Protein AF-A0A259D804-F1 (afdb_monomer_lite)

pLDDT: mean 76.96, std 26.21, range [27.66, 98.69]

Radius of gyration: 27.84 Å; chains: 1; bounding box: 79×90×54 Å

Secondary structure (DSSP, 8-state):
---HHHHHHHHHHHHHHHHHHT--TTHHHHHHHHHGGGTTS-EE-PPP-TT----HHHHHT-SS-EEEEE--STTPPPEEEE--TT--EEE-GGG-EEESS--EE--SEEEE--SEE-TTS-EE--SS-HHHHHHHHHHTTS--EEEEE--GGGB-S----SS--PPPEEE-B-SSS-B-----------PPPPPP------------------------------------

Structure (mmCIF, N/CA/C/O backbone):
data_AF-A0A259D804-F1
#
_entry.id   AF-A0A259D804-F1
#
loop_
_atom_site.group_PDB
_atom_site.id
_atom_site.type_symbol
_atom_site.label_atom_id
_atom_site.label_alt_id
_atom_site.label_comp_id
_atom_site.label_asym_id
_atom_site.label_entity_id
_atom_site.label_seq_id
_atom_site.pdbx_PDB_ins_code
_atom_site.Cartn_x
_atom_site.Cartn_y
_atom_site.Cartn_z
_atom_site.occupancy
_atom_site.B_iso_or_equiv
_atom_site.auth_seq_id
_atom_site.auth_comp_id
_atom_site.auth_asym_id
_atom_site.auth_atom_id
_atom_site.pdbx_PDB_model_num
ATOM 1 N N . MET A 1 1 ? 27.925 -12.643 -6.266 1.00 44.72 1 MET A N 1
ATOM 2 C CA . MET A 1 1 ? 26.538 -13.156 -6.358 1.00 44.72 1 MET A CA 1
ATOM 3 C C . MET A 1 1 ? 25.678 -12.044 -6.924 1.00 44.72 1 MET A C 1
ATOM 5 O O . MET A 1 1 ? 25.505 -11.048 -6.237 1.00 44.72 1 MET A O 1
ATOM 9 N N . ASN A 1 2 ? 25.210 -12.169 -8.170 1.00 53.44 2 ASN A N 1
ATOM 10 C CA . ASN A 1 2 ? 24.300 -11.186 -8.761 1.00 53.44 2 ASN A CA 1
ATOM 11 C C . ASN A 1 2 ? 23.057 -11.066 -7.875 1.00 53.44 2 ASN A C 1
ATOM 13 O O . ASN A 1 2 ? 22.321 -12.042 -7.716 1.00 53.44 2 ASN A O 1
ATOM 17 N N . ASP A 1 3 ? 22.822 -9.889 -7.294 1.00 84.50 3 ASP A N 1
ATOM 18 C CA . ASP A 1 3 ? 21.559 -9.586 -6.625 1.00 84.50 3 ASP A CA 1
ATOM 19 C C . ASP A 1 3 ? 20.478 -9.413 -7.699 1.00 84.50 3 ASP A C 1
ATOM 21 O O . ASP A 1 3 ? 20.103 -8.306 -8.082 1.00 84.50 3 ASP A O 1
ATOM 25 N N . ILE A 1 4 ? 19.990 -10.542 -8.222 1.00 87.62 4 ILE A N 1
ATOM 26 C CA . ILE A 1 4 ? 18.934 -10.611 -9.242 1.00 87.62 4 ILE A CA 1
ATOM 27 C C . ILE A 1 4 ? 17.706 -9.806 -8.794 1.00 87.62 4 ILE A C 1
ATOM 29 O O . ILE A 1 4 ? 17.019 -9.203 -9.616 1.00 87.62 4 ILE A O 1
ATOM 33 N N . LYS A 1 5 ? 17.430 -9.760 -7.484 1.00 85.38 5 LYS A N 1
ATOM 34 C CA . LYS A 1 5 ? 16.336 -8.950 -6.941 1.00 85.38 5 LYS A CA 1
ATOM 35 C C . LYS A 1 5 ? 16.667 -7.464 -6.957 1.00 85.38 5 LYS A C 1
ATOM 37 O O . LYS A 1 5 ? 15.768 -6.679 -7.228 1.00 85.38 5 LYS A O 1
ATOM 42 N N . GLY A 1 6 ? 17.903 -7.077 -6.663 1.00 89.06 6 GLY A N 1
ATOM 43 C CA . GLY A 1 6 ? 18.400 -5.709 -6.816 1.00 89.06 6 GLY A CA 1
ATOM 44 C C . GLY A 1 6 ? 18.196 -5.193 -8.238 1.00 89.06 6 GLY A C 1
ATOM 45 O O . GLY A 1 6 ? 17.475 -4.215 -8.426 1.00 89.06 6 GLY A O 1
ATOM 46 N N . LEU A 1 7 ? 18.699 -5.930 -9.232 1.00 90.94 7 LEU A N 1
ATOM 47 C CA . LEU A 1 7 ? 18.538 -5.595 -10.654 1.00 90.94 7 LEU A CA 1
ATOM 48 C C . LEU A 1 7 ? 17.060 -5.531 -11.071 1.00 90.94 7 LEU A C 1
ATOM 50 O O . LEU A 1 7 ? 16.629 -4.588 -11.732 1.00 90.94 7 LEU A O 1
ATOM 54 N N . ALA A 1 8 ? 16.247 -6.497 -10.630 1.00 92.56 8 ALA A N 1
ATOM 55 C CA . ALA A 1 8 ? 14.815 -6.489 -10.916 1.00 92.56 8 ALA A CA 1
ATOM 56 C C . ALA A 1 8 ? 14.094 -5.285 -10.287 1.00 92.56 8 ALA A C 1
ATOM 58 O O . ALA A 1 8 ? 13.164 -4.748 -10.886 1.00 92.56 8 ALA A O 1
ATOM 59 N N . ARG A 1 9 ? 14.504 -4.839 -9.090 1.00 94.62 9 ARG A N 1
ATOM 60 C CA . ARG A 1 9 ? 13.935 -3.639 -8.456 1.00 94.62 9 ARG A CA 1
ATOM 61 C C . ARG A 1 9 ? 14.299 -2.383 -9.227 1.00 94.62 9 ARG A C 1
ATOM 63 O O . ARG A 1 9 ? 13.426 -1.544 -9.411 1.00 94.62 9 ARG A O 1
ATOM 70 N N . GLU A 1 10 ? 15.544 -2.255 -9.666 1.00 94.50 10 GLU A N 1
ATOM 71 C CA . GLU A 1 10 ? 16.005 -1.107 -10.449 1.00 94.50 10 GLU A CA 1
ATOM 72 C C . GLU A 1 10 ? 15.208 -0.961 -11.752 1.00 94.50 10 GLU A C 1
ATOM 74 O O . GLU A 1 10 ? 14.599 0.086 -11.990 1.00 94.50 10 GLU A O 1
ATOM 79 N N . ALA A 1 11 ? 15.097 -2.043 -12.529 1.00 94.25 11 ALA A N 1
ATOM 80 C CA . ALA A 1 11 ? 14.293 -2.065 -13.749 1.00 94.25 11 ALA A CA 1
ATOM 81 C C . ALA A 1 11 ? 12.816 -1.725 -13.473 1.00 94.25 11 ALA A C 1
ATOM 83 O O . ALA A 1 11 ? 12.206 -0.916 -14.174 1.00 94.25 11 ALA A O 1
ATOM 84 N N . ALA A 1 12 ? 12.248 -2.289 -12.405 1.00 94.00 12 ALA A N 1
ATOM 85 C CA . ALA A 1 12 ? 10.869 -2.035 -12.006 1.00 94.00 12 ALA A CA 1
ATOM 86 C C . ALA A 1 12 ? 10.622 -0.576 -11.576 1.00 94.00 12 ALA A C 1
ATOM 88 O O . ALA A 1 12 ? 9.576 -0.002 -11.886 1.00 94.00 12 ALA A O 1
ATOM 89 N N . PHE A 1 13 ? 11.583 0.056 -10.896 1.00 95.19 13 PHE A N 1
ATOM 90 C CA . PHE A 1 13 ? 11.515 1.479 -10.567 1.00 95.19 13 PHE A CA 1
ATOM 91 C C . PHE A 1 13 ? 11.510 2.355 -11.818 1.00 95.19 13 PHE A C 1
ATOM 93 O O . PHE A 1 13 ? 10.711 3.293 -11.888 1.00 95.19 13 PHE A O 1
ATOM 100 N N . ALA A 1 14 ? 12.371 2.051 -12.792 1.00 95.19 14 ALA A N 1
ATOM 101 C CA . ALA A 1 14 ? 12.431 2.779 -14.055 1.00 95.19 14 ALA A CA 1
ATOM 102 C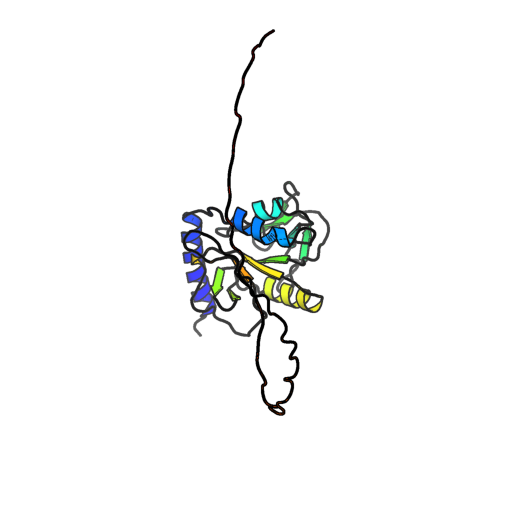 C . ALA A 1 14 ? 11.103 2.668 -14.822 1.00 95.19 14 ALA A C 1
ATOM 104 O O . ALA A 1 14 ? 10.518 3.691 -15.183 1.00 95.19 14 ALA A O 1
ATOM 105 N N . ALA A 1 15 ? 10.571 1.450 -14.969 1.00 93.19 15 ALA A N 1
ATOM 106 C CA . ALA A 1 15 ? 9.287 1.207 -15.625 1.00 93.19 15 ALA A CA 1
ATOM 107 C C . ALA A 1 15 ? 8.131 1.946 -14.930 1.00 93.19 15 ALA A C 1
ATOM 109 O O . ALA A 1 15 ? 7.344 2.637 -15.579 1.00 93.19 15 ALA A O 1
ATOM 110 N N . ARG A 1 16 ? 8.065 1.882 -13.592 1.00 94.62 16 ARG A N 1
ATOM 111 C CA . ARG A 1 16 ? 7.043 2.597 -12.817 1.00 94.62 16 ARG A CA 1
ATOM 112 C C . ARG A 1 16 ? 7.152 4.112 -12.971 1.00 94.62 16 ARG A C 1
ATOM 114 O O . ARG A 1 16 ? 6.131 4.781 -13.071 1.00 94.62 16 ARG A O 1
ATOM 121 N N . LYS A 1 17 ? 8.369 4.667 -12.981 1.00 95.50 17 LYS A N 1
ATOM 122 C CA . LYS A 1 17 ? 8.588 6.111 -13.154 1.00 95.50 17 LYS A CA 1
ATOM 123 C C . LYS A 1 17 ? 8.058 6.597 -14.505 1.00 95.50 17 LYS A C 1
ATOM 125 O O . LYS A 1 17 ? 7.397 7.629 -14.544 1.00 95.50 17 LYS A O 1
ATOM 130 N N . LEU A 1 18 ? 8.318 5.849 -15.578 1.00 93.75 18 LEU A N 1
ATOM 131 C CA . LEU A 1 18 ? 7.814 6.168 -16.915 1.00 93.75 18 LEU A CA 1
ATOM 132 C C . LEU A 1 18 ? 6.285 6.088 -16.975 1.00 93.75 18 LEU A C 1
ATOM 134 O O . LEU A 1 18 ? 5.652 7.026 -17.447 1.00 93.75 18 LEU A O 1
ATOM 138 N N . ALA A 1 19 ? 5.690 5.022 -16.432 1.00 91.81 19 ALA A N 1
ATOM 139 C CA . ALA A 1 19 ? 4.236 4.873 -16.391 1.00 91.81 19 ALA A CA 1
ATOM 140 C C . ALA A 1 19 ? 3.560 5.983 -15.574 1.00 91.81 19 ALA A C 1
ATOM 142 O O . ALA A 1 19 ? 2.575 6.565 -16.009 1.00 91.81 19 ALA A O 1
ATOM 143 N N . PHE A 1 20 ? 4.132 6.340 -14.423 1.00 93.38 20 PHE A N 1
ATOM 144 C CA . PHE A 1 20 ? 3.620 7.431 -13.599 1.00 93.38 20 PHE A CA 1
ATOM 145 C C . PHE A 1 20 ? 3.627 8.773 -14.341 1.00 93.38 20 PHE A C 1
ATOM 147 O O . PHE A 1 20 ? 2.675 9.540 -14.222 1.00 93.38 20 PHE A O 1
ATOM 154 N N . ALA A 1 21 ? 4.666 9.045 -15.139 1.00 94.69 21 ALA A N 1
ATOM 155 C CA . ALA A 1 21 ? 4.754 10.262 -15.947 1.00 94.69 21 ALA A CA 1
ATOM 156 C C . ALA A 1 21 ? 3.687 10.335 -17.057 1.00 94.69 21 ALA A C 1
ATOM 158 O O . ALA A 1 21 ? 3.343 11.429 -17.491 1.00 94.69 21 ALA A O 1
ATOM 159 N N . GLN A 1 22 ? 3.132 9.195 -17.484 1.00 92.81 22 GLN A N 1
ATOM 160 C CA . GLN A 1 22 ? 2.021 9.126 -18.444 1.00 92.81 22 GLN A CA 1
ATOM 161 C C . GLN A 1 22 ? 0.646 9.355 -17.788 1.00 92.81 22 GLN A C 1
ATOM 163 O O . GLN A 1 22 ? -0.365 9.439 -18.482 1.00 92.81 22 GLN A O 1
ATOM 168 N N . GLY A 1 23 ? 0.598 9.482 -16.459 1.00 89.38 23 GLY A N 1
ATOM 169 C CA . GLY A 1 23 ? -0.628 9.668 -15.692 1.00 89.38 23 GLY A CA 1
ATOM 170 C C . GLY A 1 23 ? -1.253 8.358 -15.212 1.00 89.38 23 GLY A C 1
ATOM 171 O O . GLY A 1 23 ? -0.789 7.258 -15.497 1.00 89.38 23 GLY A O 1
ATOM 172 N N . GLN A 1 24 ? -2.317 8.483 -14.417 1.00 89.50 24 GLN A N 1
ATOM 173 C CA . GLN A 1 24 ? -2.969 7.343 -13.754 1.00 89.50 24 GLN A CA 1
ATOM 174 C C . GLN A 1 24 ? -4.329 6.981 -14.371 1.00 89.50 24 GLN A C 1
ATOM 176 O O . GLN A 1 24 ? -4.909 5.958 -14.010 1.00 89.50 24 GLN A O 1
ATOM 181 N N . GLY A 1 25 ? -4.826 7.791 -15.314 1.00 90.00 25 GLY A N 1
ATOM 182 C CA . GLY A 1 25 ? -6.080 7.555 -16.032 1.00 90.00 25 GLY A CA 1
ATOM 183 C C . GLY A 1 25 ? -7.231 7.160 -15.102 1.00 90.00 25 GLY A C 1
ATOM 184 O O . GLY A 1 25 ? -7.481 7.807 -14.089 1.00 90.00 25 GLY A O 1
ATOM 185 N N . GLN A 1 26 ? -7.895 6.053 -15.431 1.00 89.94 26 GLN A N 1
ATOM 186 C CA . GLN A 1 26 ? -9.037 5.505 -14.689 1.00 89.94 26 GLN A CA 1
ATOM 187 C C . GLN A 1 26 ? -8.643 4.525 -13.567 1.00 89.94 26 GLN A C 1
ATOM 189 O O . GLN A 1 26 ? -9.483 3.749 -13.107 1.00 89.94 26 GLN A O 1
ATOM 194 N N . ALA A 1 27 ? -7.374 4.490 -13.139 1.00 89.56 27 ALA A N 1
ATOM 195 C CA . ALA A 1 27 ? -6.906 3.493 -12.172 1.00 89.56 27 ALA A CA 1
ATOM 196 C C . ALA A 1 27 ? -7.730 3.517 -10.873 1.00 89.56 27 ALA A C 1
ATOM 198 O O . ALA A 1 27 ? -8.165 2.463 -10.401 1.00 89.56 27 ALA A O 1
ATOM 199 N N . ALA A 1 28 ? -8.009 4.719 -10.353 1.00 91.31 28 ALA A N 1
ATOM 200 C CA . ALA A 1 28 ? -8.808 4.904 -9.147 1.00 91.31 28 ALA A CA 1
ATOM 201 C C . ALA A 1 28 ? -10.234 4.360 -9.312 1.00 91.31 28 ALA A C 1
ATOM 203 O O . ALA A 1 28 ? -10.679 3.579 -8.477 1.00 91.31 28 ALA A O 1
ATOM 204 N N . ASP A 1 29 ? -10.918 4.690 -10.410 1.00 92.19 29 ASP A N 1
ATOM 205 C CA . ASP A 1 29 ? -12.283 4.215 -10.673 1.00 92.19 29 ASP A CA 1
ATOM 206 C C . ASP A 1 29 ? -12.355 2.696 -10.779 1.00 92.19 29 ASP A C 1
ATOM 208 O O . ASP A 1 29 ? -13.343 2.078 -10.378 1.00 92.19 29 ASP A O 1
ATOM 212 N N . ILE A 1 30 ? -11.317 2.079 -11.342 1.00 91.31 30 ILE A N 1
ATOM 213 C CA . ILE A 1 30 ? -11.272 0.629 -11.501 1.00 91.31 30 ILE A CA 1
ATOM 214 C C . ILE A 1 30 ? -11.033 -0.037 -10.148 1.00 91.31 30 ILE A C 1
ATOM 216 O O . ILE A 1 30 ? -11.700 -1.025 -9.833 1.00 91.31 30 ILE A O 1
ATOM 220 N N . LEU A 1 31 ? -10.152 0.527 -9.319 1.00 94.62 31 LEU A N 1
ATOM 221 C CA . LEU A 1 31 ? -9.974 0.061 -7.950 1.00 94.62 31 LEU A CA 1
ATOM 222 C C . LEU A 1 31 ? -11.269 0.218 -7.137 1.00 94.62 31 LEU A C 1
ATOM 224 O O . LEU A 1 31 ? -11.683 -0.738 -6.488 1.00 94.62 31 LEU A O 1
ATOM 228 N N . THR A 1 32 ? -11.956 1.359 -7.227 1.00 95.69 32 THR A N 1
ATOM 229 C CA . THR A 1 32 ? -13.250 1.589 -6.561 1.00 95.69 32 THR A CA 1
ATOM 230 C C . THR A 1 32 ? -14.292 0.552 -6.980 1.00 95.69 32 THR A C 1
ATOM 232 O O . THR A 1 32 ? -14.927 -0.069 -6.128 1.00 95.69 32 THR A O 1
ATOM 235 N N . ARG A 1 33 ? -14.442 0.303 -8.289 1.00 95.25 33 ARG A N 1
ATOM 236 C CA . ARG A 1 33 ? -15.375 -0.709 -8.814 1.00 95.25 33 ARG A CA 1
ATOM 237 C C . ARG A 1 33 ? -15.045 -2.113 -8.321 1.00 95.25 33 ARG A C 1
ATOM 239 O O . ARG A 1 33 ? -15.952 -2.848 -7.944 1.00 95.25 33 ARG A O 1
ATOM 246 N N . PHE A 1 34 ? -13.765 -2.474 -8.288 1.00 94.00 34 PHE A N 1
ATOM 247 C CA . PHE A 1 34 ? -13.323 -3.752 -7.738 1.00 94.00 34 PHE A CA 1
ATOM 248 C C . PHE A 1 34 ? -13.664 -3.881 -6.243 1.00 94.00 34 PHE A C 1
ATOM 250 O O . PHE A 1 34 ? -14.190 -4.904 -5.807 1.00 94.00 34 PHE A O 1
ATOM 257 N N . LEU A 1 35 ? -13.419 -2.829 -5.458 1.00 95.81 35 LEU A N 1
ATOM 258 C CA . LEU A 1 35 ? -13.655 -2.825 -4.012 1.00 95.81 35 LEU A CA 1
ATOM 259 C C . LEU A 1 35 ? -15.143 -2.790 -3.626 1.00 95.81 35 LEU A C 1
ATOM 261 O O . LEU A 1 35 ? -15.477 -3.129 -2.492 1.00 95.81 35 LEU A O 1
ATOM 265 N N . ALA A 1 36 ? -16.055 -2.466 -4.548 1.00 95.69 36 ALA A N 1
ATOM 266 C CA . ALA A 1 36 ? -17.497 -2.426 -4.283 1.00 95.69 36 ALA A CA 1
ATOM 267 C C . ALA A 1 36 ? -18.073 -3.773 -3.794 1.00 95.69 36 ALA A C 1
ATOM 269 O O . ALA A 1 36 ? -19.005 -3.796 -2.983 1.00 95.69 36 ALA A O 1
ATOM 270 N N . ALA A 1 37 ? -17.491 -4.898 -4.228 1.00 94.81 37 ALA A N 1
ATOM 271 C CA . ALA A 1 37 ? -17.837 -6.245 -3.756 1.00 94.81 37 ALA A CA 1
ATOM 272 C C . ALA A 1 37 ? -17.351 -6.538 -2.320 1.00 94.81 37 ALA A C 1
ATOM 274 O O . ALA A 1 37 ? -17.629 -7.599 -1.756 1.00 94.81 37 ALA A O 1
ATOM 275 N N . HIS A 1 38 ? -16.603 -5.613 -1.719 1.00 95.88 38 HIS A N 1
ATOM 276 C CA . HIS A 1 38 ? -16.003 -5.734 -0.393 1.00 95.88 38 HIS A CA 1
ATOM 277 C C . HIS A 1 38 ? -16.433 -4.618 0.564 1.00 95.88 38 HIS A C 1
ATOM 279 O O . HIS A 1 38 ? -15.820 -4.453 1.619 1.00 95.88 38 HIS A O 1
ATOM 285 N N . ARG A 1 39 ? -17.497 -3.874 0.230 1.00 95.62 39 ARG A N 1
ATOM 286 C CA . ARG A 1 39 ? -18.127 -2.915 1.148 1.00 95.62 39 ARG A CA 1
ATOM 287 C C . ARG A 1 39 ? -18.435 -3.559 2.508 1.00 95.62 39 ARG A C 1
ATOM 289 O O . ARG A 1 39 ? -18.760 -4.742 2.584 1.00 95.62 39 ARG A O 1
ATOM 296 N N . GLY A 1 40 ? -18.308 -2.783 3.575 1.00 96.75 40 GLY A N 1
ATOM 297 C CA . GLY A 1 40 ? -18.474 -3.206 4.967 1.00 96.75 40 GLY A CA 1
ATOM 298 C C . GLY A 1 40 ? -17.242 -3.875 5.582 1.00 96.75 40 GLY A C 1
ATOM 299 O O . GLY A 1 40 ? -17.105 -3.857 6.802 1.00 96.75 40 GLY A O 1
ATOM 300 N N . LYS A 1 41 ? -16.317 -4.414 4.775 1.00 97.75 41 LYS A N 1
ATOM 301 C CA . LYS A 1 41 ? -15.073 -5.011 5.283 1.00 97.75 41 LYS A CA 1
ATOM 302 C C . LYS A 1 41 ? -14.066 -3.949 5.697 1.00 97.75 41 LYS A C 1
ATOM 304 O O . LYS A 1 41 ? -14.025 -2.862 5.111 1.00 97.75 41 LYS A O 1
ATOM 309 N N . ILE A 1 42 ? -13.191 -4.307 6.637 1.00 98.44 42 ILE A N 1
ATOM 310 C CA . ILE A 1 42 ? -12.047 -3.464 6.994 1.00 98.44 42 ILE A CA 1
ATOM 311 C C . ILE A 1 42 ? -11.028 -3.515 5.848 1.00 98.44 42 ILE A C 1
ATOM 313 O O . ILE A 1 42 ? -10.408 -4.551 5.580 1.00 98.44 42 ILE A O 1
ATOM 317 N N . LEU A 1 43 ? -10.866 -2.384 5.168 1.00 98.62 43 LEU A N 1
ATOM 318 C CA . LEU A 1 43 ? -9.905 -2.179 4.091 1.00 98.62 43 LEU A CA 1
ATOM 319 C C . LEU A 1 43 ? -8.605 -1.628 4.677 1.00 98.62 43 LEU A C 1
ATOM 321 O O . LEU A 1 43 ? -8.635 -0.777 5.558 1.00 98.62 43 LEU A O 1
ATOM 325 N N . SER A 1 44 ? -7.452 -2.033 4.155 1.00 98.44 44 SER A N 1
ATOM 326 C CA . SER A 1 44 ? -6.234 -1.238 4.297 1.00 98.44 44 SER A CA 1
ATOM 327 C C . SER A 1 44 ? -5.747 -0.716 2.961 1.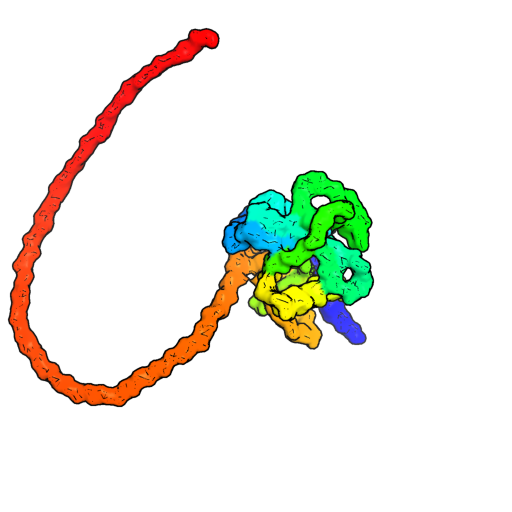00 98.44 44 SER A C 1
ATOM 329 O O . SER A 1 44 ? -5.713 -1.470 1.986 1.00 98.44 44 SER A O 1
ATOM 331 N N . GLY A 1 45 ? -5.262 0.519 2.949 1.00 97.69 45 GLY A N 1
ATOM 332 C CA . GLY A 1 45 ? -4.545 1.094 1.819 1.00 97.69 45 GLY A CA 1
ATOM 333 C C . GLY A 1 45 ? -3.363 1.935 2.281 1.00 97.69 45 GLY A C 1
ATOM 334 O O . GLY A 1 45 ? -3.238 2.266 3.458 1.00 97.69 45 GLY A O 1
ATOM 335 N N . TYR A 1 46 ? -2.446 2.219 1.366 1.00 97.25 46 TYR A N 1
ATOM 336 C CA . TYR A 1 46 ? -1.205 2.923 1.669 1.00 97.25 46 TYR A CA 1
ATOM 337 C C . TYR A 1 46 ? -1.294 4.405 1.292 1.00 97.25 46 TYR A C 1
ATOM 339 O O . TYR A 1 46 ? -2.007 4.776 0.362 1.00 97.25 46 TYR A O 1
ATOM 347 N N . MET A 1 47 ? -0.516 5.244 1.978 1.00 97.31 47 MET A N 1
ATOM 348 C CA . MET A 1 47 ? -0.234 6.597 1.498 1.00 97.31 47 MET A CA 1
ATOM 349 C C . MET A 1 47 ? 0.791 6.502 0.366 1.00 97.31 47 MET A C 1
ATOM 351 O O . MET A 1 47 ? 1.879 5.970 0.606 1.00 97.31 47 MET A O 1
ATOM 355 N N . PRO A 1 48 ? 0.462 6.943 -0.862 1.00 94.19 48 PRO A N 1
ATOM 356 C CA . PRO A 1 48 ? 1.338 6.761 -2.009 1.00 94.19 48 PRO A CA 1
ATOM 357 C C . PRO A 1 48 ? 2.631 7.552 -1.832 1.00 94.19 48 PRO A C 1
ATOM 359 O O . PRO A 1 48 ? 2.623 8.725 -1.463 1.00 94.19 48 PRO A O 1
ATOM 362 N N . MET A 1 49 ? 3.754 6.909 -2.133 1.00 91.00 49 MET A N 1
ATOM 363 C CA . MET A 1 49 ? 5.078 7.512 -2.082 1.00 91.00 49 MET A CA 1
ATOM 364 C C . MET A 1 49 ? 5.727 7.534 -3.463 1.00 91.00 49 MET A C 1
ATOM 366 O O . MET A 1 49 ? 5.715 6.550 -4.208 1.00 91.00 49 MET A O 1
ATOM 370 N N . ARG A 1 50 ? 6.417 8.638 -3.767 1.00 90.19 50 ARG A N 1
ATOM 371 C CA . ARG A 1 50 ? 7.185 8.828 -5.008 1.00 90.19 50 ARG A CA 1
ATOM 372 C C . ARG A 1 50 ? 6.295 8.680 -6.251 1.00 90.19 50 ARG A C 1
ATOM 374 O O . ARG A 1 50 ? 5.553 9.590 -6.577 1.00 90.19 50 ARG A O 1
ATOM 381 N N . THR A 1 51 ? 6.398 7.546 -6.937 1.00 94.19 51 THR A N 1
ATOM 382 C CA . THR A 1 51 ? 5.735 7.239 -8.213 1.00 94.19 51 THR A CA 1
ATOM 383 C C . THR A 1 51 ? 4.777 6.053 -8.095 1.00 94.19 51 THR A C 1
ATOM 385 O O . THR A 1 51 ? 4.529 5.345 -9.067 1.00 94.19 51 THR A O 1
ATOM 388 N N . GLU A 1 52 ? 4.291 5.763 -6.889 1.00 94.12 52 GLU A N 1
ATOM 389 C CA . GLU A 1 52 ? 3.222 4.783 -6.690 1.00 94.12 52 GLU A CA 1
ATOM 390 C C . GLU A 1 52 ? 1.895 5.284 -7.272 1.00 94.12 52 GLU A C 1
ATOM 392 O O . GLU A 1 52 ? 1.611 6.483 -7.245 1.00 94.12 52 GLU A O 1
ATOM 397 N N . ILE A 1 53 ? 1.059 4.361 -7.764 1.00 94.31 53 ILE A N 1
ATOM 398 C CA . ILE A 1 53 ? -0.334 4.693 -8.090 1.00 94.31 53 ILE A CA 1
ATOM 399 C C . ILE A 1 53 ? -1.027 5.142 -6.810 1.00 94.31 53 ILE A C 1
ATOM 401 O O . ILE A 1 53 ? -0.813 4.544 -5.754 1.00 94.31 53 ILE A O 1
ATOM 405 N N . ASN A 1 54 ? -1.849 6.180 -6.910 1.00 96.00 54 ASN A N 1
ATOM 406 C CA . ASN A 1 54 ? -2.592 6.752 -5.804 1.00 96.00 54 ASN A CA 1
ATOM 407 C C . ASN A 1 54 ? -3.866 5.927 -5.507 1.00 96.00 54 ASN A C 1
ATOM 409 O O . ASN A 1 54 ? -4.792 5.936 -6.323 1.00 96.00 54 ASN A O 1
ATOM 413 N N . PRO A 1 55 ? -3.954 5.220 -4.360 1.00 97.12 55 PRO A N 1
ATOM 414 C CA . PRO A 1 55 ? -5.161 4.494 -3.967 1.00 97.12 55 PRO A CA 1
ATOM 415 C C . PRO A 1 55 ? -6.170 5.370 -3.207 1.00 97.12 55 PRO A C 1
ATOM 417 O O . PRO A 1 55 ? -7.290 4.922 -2.967 1.00 97.12 55 PRO A O 1
ATOM 420 N N . LEU A 1 56 ? -5.800 6.598 -2.815 1.00 98.00 56 LEU A N 1
ATOM 421 C CA . LEU A 1 56 ? -6.583 7.426 -1.894 1.00 98.00 56 LEU A CA 1
ATOM 422 C C . LEU A 1 56 ? -8.009 7.716 -2.366 1.00 98.00 56 LEU A C 1
ATOM 424 O O . LEU A 1 56 ? -8.898 7.642 -1.522 1.00 98.00 56 LEU A O 1
ATOM 428 N N . PRO A 1 57 ? -8.287 7.985 -3.660 1.00 97.88 57 PRO A N 1
ATOM 429 C CA . PRO A 1 57 ? -9.667 8.200 -4.089 1.00 97.88 57 PRO A CA 1
ATOM 430 C C . PRO A 1 57 ? -10.551 6.963 -3.869 1.00 97.88 57 PRO A C 1
ATOM 432 O O . PRO A 1 57 ? -11.674 7.088 -3.392 1.00 97.88 57 PRO A O 1
ATOM 435 N N . ALA A 1 58 ? -10.028 5.760 -4.133 1.00 97.50 58 ALA A N 1
ATOM 436 C CA . ALA A 1 58 ? -10.762 4.514 -3.906 1.00 97.50 58 ALA A CA 1
ATOM 437 C C . ALA A 1 58 ? -10.904 4.187 -2.414 1.00 97.50 58 ALA A C 1
ATOM 439 O O . ALA A 1 58 ? -11.937 3.684 -1.984 1.00 97.50 58 ALA A O 1
ATOM 440 N N . MET A 1 59 ? -9.884 4.509 -1.613 1.00 98.31 59 MET A N 1
ATOM 441 C CA . MET A 1 59 ? -9.951 4.396 -0.155 1.00 98.31 59 MET A CA 1
ATOM 442 C C . MET A 1 59 ? -11.003 5.342 0.433 1.00 98.31 59 MET A C 1
ATOM 444 O O . MET A 1 59 ? -11.796 4.921 1.263 1.00 98.31 59 MET A O 1
ATOM 448 N N . ALA A 1 60 ? -11.037 6.600 -0.009 1.00 98.25 60 ALA A N 1
ATOM 449 C CA . ALA A 1 60 ? -11.997 7.598 0.459 1.00 98.25 60 ALA A CA 1
ATOM 450 C C . ALA A 1 60 ? -13.446 7.247 0.080 1.00 98.25 60 ALA A C 1
ATOM 452 O O . ALA A 1 60 ? -14.367 7.572 0.821 1.00 98.25 60 ALA A O 1
ATOM 453 N N . ALA A 1 61 ? -13.643 6.571 -1.055 1.00 97.69 61 ALA A N 1
ATOM 454 C CA . ALA A 1 61 ? -14.948 6.099 -1.511 1.00 97.69 61 ALA A CA 1
ATOM 455 C C . ALA A 1 61 ? -15.397 4.775 -0.858 1.00 97.69 61 ALA A C 1
ATOM 457 O O . ALA A 1 61 ? -16.532 4.342 -1.072 1.00 97.69 61 ALA A O 1
ATOM 458 N N . HIS A 1 62 ? -14.526 4.100 -0.098 1.00 98.19 62 HIS A N 1
ATOM 459 C CA . HIS A 1 62 ? -14.846 2.804 0.498 1.00 98.19 62 HIS A CA 1
ATOM 460 C C . HIS A 1 62 ? -15.910 2.943 1.587 1.00 98.19 62 HIS A C 1
ATOM 462 O O . HIS A 1 62 ? -15.759 3.692 2.548 1.00 98.19 62 HIS A O 1
ATOM 468 N N . GLN A 1 63 ? -16.979 2.160 1.469 1.00 96.56 63 GLN A N 1
ATOM 469 C CA . GLN A 1 63 ? -18.037 2.093 2.474 1.00 96.56 63 GLN A CA 1
ATOM 470 C C . GLN A 1 63 ? -17.635 1.109 3.576 1.00 96.56 63 GLN A C 1
ATOM 472 O O . GLN A 1 63 ? -18.051 -0.047 3.562 1.00 96.56 63 GLN A O 1
ATOM 477 N N . GLY A 1 64 ? -16.785 1.539 4.504 1.00 96.25 64 GLY A N 1
ATOM 478 C CA . GLY A 1 64 ? -16.301 0.725 5.618 1.00 96.25 64 GLY A CA 1
ATOM 479 C C . GLY A 1 64 ? -15.110 1.373 6.315 1.00 96.25 64 GLY A C 1
ATOM 480 O O . GLY A 1 64 ? -14.685 2.468 5.955 1.00 96.25 64 GLY A O 1
ATOM 481 N N . VAL A 1 65 ? -14.547 0.689 7.311 1.00 98.31 65 VAL A N 1
ATOM 482 C CA . VAL A 1 65 ? -13.348 1.177 8.004 1.00 98.31 65 VAL A CA 1
ATOM 483 C C . VAL A 1 65 ? -12.134 1.040 7.090 1.00 98.31 65 VAL A C 1
ATOM 485 O O . VAL A 1 65 ? -11.903 -0.025 6.512 1.00 98.31 65 VAL A O 1
ATOM 488 N N . VAL A 1 66 ? -11.336 2.104 6.992 1.00 98.69 66 VAL A N 1
ATOM 489 C CA . VAL A 1 66 ? -10.075 2.114 6.246 1.00 98.69 66 VAL A CA 1
ATOM 490 C C . VAL A 1 66 ? -8.911 2.275 7.214 1.00 98.69 66 VAL A C 1
ATOM 492 O O . VAL A 1 66 ? -8.923 3.152 8.070 1.00 98.69 66 VAL A O 1
ATOM 495 N N . GLY A 1 67 ? -7.898 1.423 7.084 1.00 98.50 67 GLY A N 1
ATOM 496 C CA . GLY A 1 67 ? -6.662 1.476 7.854 1.00 98.50 67 GLY A CA 1
ATOM 497 C C . GLY A 1 67 ? -5.447 1.805 6.990 1.00 98.50 67 GLY A C 1
ATOM 498 O O . GLY A 1 67 ? -5.310 1.316 5.870 1.00 98.50 67 GLY A O 1
ATOM 499 N N . VAL A 1 68 ? -4.517 2.580 7.535 1.00 98.50 68 VAL A N 1
ATOM 500 C CA . VAL A 1 68 ? -3.229 2.894 6.902 1.00 98.50 68 VAL A CA 1
ATOM 501 C C . VAL A 1 68 ? -2.114 2.139 7.628 1.00 98.50 68 VAL A C 1
ATOM 503 O O . VAL A 1 68 ? -2.115 2.096 8.863 1.00 98.50 68 VAL A O 1
ATOM 506 N N . PRO A 1 69 ? -1.173 1.505 6.903 1.00 97.88 69 PRO A N 1
ATOM 507 C CA . PRO A 1 69 ? -0.099 0.734 7.510 1.00 97.88 69 PRO A CA 1
ATOM 508 C C . PRO A 1 69 ? 0.873 1.621 8.295 1.00 97.88 69 PRO A C 1
ATOM 510 O O . PRO A 1 69 ? 1.405 2.603 7.784 1.00 97.88 69 PRO A O 1
ATOM 513 N N . VAL A 1 70 ? 1.174 1.198 9.518 1.00 97.69 70 VAL A N 1
ATOM 514 C CA . VAL A 1 70 ? 2.147 1.790 10.434 1.00 97.69 70 VAL A CA 1
ATOM 515 C C . VAL A 1 70 ? 3.239 0.763 10.719 1.00 97.69 70 VAL A C 1
ATOM 517 O O . VAL A 1 70 ? 2.974 -0.375 11.126 1.00 97.69 70 VAL A O 1
ATOM 520 N N . ILE A 1 71 ? 4.490 1.171 10.513 1.00 95.62 71 ILE A N 1
ATOM 521 C CA . ILE A 1 71 ? 5.665 0.381 10.879 1.00 95.62 71 ILE A CA 1
ATOM 522 C C . ILE A 1 71 ? 5.962 0.641 12.354 1.00 95.62 71 ILE A C 1
ATOM 524 O O . ILE A 1 71 ? 6.372 1.736 12.721 1.00 95.62 71 ILE A O 1
ATOM 528 N N . VAL A 1 72 ? 5.774 -0.380 13.189 1.00 92.56 72 VAL A N 1
ATOM 529 C CA . VAL A 1 72 ? 6.008 -0.293 14.643 1.00 92.56 72 VAL A CA 1
ATOM 530 C C . VAL A 1 72 ? 7.389 -0.786 15.076 1.00 92.56 72 VAL A C 1
ATOM 532 O O . VAL A 1 72 ? 7.752 -0.676 16.240 1.00 92.56 72 VAL A O 1
ATOM 535 N N . GLY A 1 73 ? 8.166 -1.352 14.153 1.00 90.88 73 GLY A N 1
ATOM 536 C CA . GLY A 1 73 ? 9.507 -1.853 14.429 1.00 90.88 73 GLY A CA 1
ATOM 537 C C . GLY A 1 73 ? 10.216 -2.339 13.169 1.00 90.88 73 GLY A C 1
ATOM 538 O O . GLY A 1 73 ? 9.609 -2.538 12.113 1.00 90.88 73 GLY A O 1
ATOM 539 N N . LYS A 1 74 ? 11.531 -2.540 13.267 1.00 88.88 74 LYS A N 1
ATOM 540 C CA . LYS A 1 74 ? 12.303 -3.163 12.186 1.00 88.88 74 LYS A CA 1
ATOM 541 C C . LYS A 1 74 ? 11.918 -4.635 12.074 1.00 88.88 74 LYS A C 1
ATOM 543 O O . LYS A 1 74 ? 11.801 -5.322 13.079 1.00 88.88 74 LYS A O 1
ATOM 548 N N . ALA A 1 75 ? 11.745 -5.114 10.845 1.00 87.75 75 ALA A N 1
ATOM 549 C CA . ALA A 1 75 ? 11.436 -6.515 10.553 1.00 87.75 75 ALA A CA 1
ATOM 550 C C . ALA A 1 75 ? 10.165 -7.078 11.234 1.00 87.75 75 ALA A C 1
ATOM 552 O O . ALA A 1 75 ? 9.982 -8.292 11.269 1.00 87.75 75 ALA A O 1
ATOM 553 N N . THR A 1 76 ? 9.243 -6.231 11.700 1.00 92.38 76 THR A N 1
ATOM 554 C CA . THR A 1 76 ? 7.954 -6.663 12.264 1.00 92.38 76 THR A CA 1
ATOM 555 C C . THR A 1 76 ? 6.842 -6.663 11.204 1.00 92.38 76 THR A C 1
ATOM 557 O O . THR A 1 76 ? 7.041 -6.139 10.097 1.00 92.38 76 THR A O 1
ATOM 560 N N . PRO A 1 77 ? 5.692 -7.314 11.468 1.00 95.31 77 PRO A N 1
ATOM 561 C CA . PRO A 1 77 ? 4.464 -7.091 10.711 1.00 95.31 77 PRO A CA 1
ATOM 562 C C . PRO A 1 77 ? 3.973 -5.643 10.841 1.00 95.31 77 PRO A C 1
ATOM 564 O O . PRO A 1 77 ? 4.202 -4.979 11.852 1.00 95.31 77 PRO A O 1
ATOM 567 N N . LEU A 1 78 ? 3.262 -5.171 9.820 1.00 97.50 78 LEU A N 1
ATOM 568 C CA . LEU A 1 78 ? 2.559 -3.889 9.858 1.00 97.50 78 LEU A CA 1
ATOM 569 C C . LEU A 1 78 ? 1.379 -3.965 10.831 1.00 97.50 78 LEU A C 1
ATOM 571 O O . LEU A 1 78 ? 0.692 -4.986 10.906 1.00 97.50 78 LEU A O 1
ATOM 575 N N . ARG A 1 79 ? 1.115 -2.852 11.515 1.00 98.00 79 ARG A N 1
ATOM 576 C CA . ARG A 1 79 ? -0.176 -2.587 12.164 1.00 98.00 79 ARG A CA 1
ATOM 577 C C . ARG A 1 79 ? -0.931 -1.551 11.343 1.00 98.00 79 ARG A C 1
ATOM 579 O O . ARG A 1 79 ? -0.311 -0.850 10.555 1.00 98.00 79 ARG A O 1
ATOM 586 N N . PHE A 1 80 ? -2.243 -1.454 11.507 1.00 98.44 80 PHE A N 1
ATOM 587 C CA . PHE A 1 80 ? -3.061 -0.540 10.713 1.00 98.44 80 PHE A CA 1
ATOM 588 C C . PHE A 1 80 ? -3.828 0.386 11.632 1.00 98.44 80 PHE A C 1
ATOM 590 O O . PHE A 1 80 ? -4.494 -0.083 12.554 1.00 98.44 80 PHE A O 1
ATOM 597 N N . ARG A 1 81 ? -3.708 1.687 11.389 1.00 98.31 81 ARG A N 1
ATOM 598 C CA . ARG A 1 81 ? -4.422 2.713 12.145 1.00 98.31 81 ARG A CA 1
ATOM 599 C C . ARG A 1 81 ? -5.540 3.281 11.285 1.00 98.31 81 ARG A C 1
ATOM 601 O O . ARG A 1 81 ? -5.317 3.499 10.093 1.00 98.31 81 ARG A O 1
ATOM 608 N N . ALA A 1 82 ? -6.722 3.445 11.870 1.00 98.50 82 ALA A N 1
ATOM 609 C CA . ALA A 1 82 ? -7.894 3.964 11.186 1.00 98.50 82 ALA A CA 1
ATOM 610 C C . ALA A 1 82 ? -7.582 5.314 10.527 1.00 98.50 82 ALA A C 1
ATOM 612 O O . ALA A 1 82 ? -6.827 6.126 11.060 1.00 98.50 82 ALA A O 1
ATOM 613 N N . TRP A 1 83 ? -8.143 5.517 9.344 1.00 98.50 83 TRP A N 1
ATOM 614 C CA . TRP A 1 83 ? -7.926 6.695 8.528 1.00 98.50 83 TRP A CA 1
ATOM 615 C C . TRP A 1 83 ? -9.213 7.092 7.815 1.00 98.50 83 TRP A C 1
ATOM 617 O O . TRP A 1 83 ? -9.954 6.249 7.309 1.00 98.50 83 TRP A O 1
ATOM 627 N N . SER A 1 84 ? -9.414 8.397 7.716 1.00 97.50 84 SER A N 1
ATOM 628 C CA . SER A 1 84 ? -10.407 9.045 6.871 1.00 97.50 84 SER A CA 1
ATOM 629 C C . SER A 1 84 ? -9.773 10.242 6.156 1.00 97.50 84 SER A C 1
ATOM 631 O O . SER A 1 84 ? -8.762 10.782 6.626 1.00 97.50 84 SER A O 1
ATOM 633 N N . PRO A 1 85 ? -10.383 10.738 5.065 1.00 97.31 85 PRO A N 1
ATOM 634 C CA . PRO A 1 85 ? -10.066 12.068 4.560 1.00 97.31 85 PRO A CA 1
ATOM 635 C C . PRO A 1 85 ? -10.106 13.099 5.700 1.00 97.31 85 PRO A C 1
ATOM 637 O O . PRO A 1 85 ? -11.052 13.120 6.486 1.00 97.31 85 PRO A O 1
ATOM 640 N N . GLY A 1 86 ? -9.049 13.905 5.824 1.00 95.88 86 GLY A N 1
ATOM 641 C CA . GLY A 1 86 ? -8.914 14.917 6.879 1.00 95.88 86 GLY A CA 1
ATOM 642 C C . GLY A 1 86 ? -8.362 14.425 8.224 1.00 95.88 86 GLY A C 1
ATOM 643 O O . GLY A 1 86 ? -8.197 15.244 9.123 1.00 95.88 86 GLY A O 1
ATOM 644 N N . SER A 1 87 ? -8.040 13.134 8.382 1.00 96.69 87 SER A N 1
ATOM 645 C CA . SER A 1 87 ? -7.331 12.653 9.581 1.00 96.69 87 SER A CA 1
ATOM 646 C C . SER A 1 87 ? -6.011 13.418 9.787 1.00 96.69 87 SER A C 1
ATOM 648 O O . SER A 1 87 ? -5.295 13.618 8.803 1.00 96.69 87 SER A O 1
ATOM 650 N N . PRO A 1 88 ? -5.643 13.806 11.026 1.00 97.25 88 PRO A N 1
ATOM 651 C CA . PRO A 1 88 ? -4.314 14.338 11.322 1.00 97.25 88 PRO A CA 1
ATOM 652 C C . PRO A 1 88 ? -3.230 13.326 10.943 1.00 97.25 88 PRO A C 1
ATOM 654 O O . PRO A 1 88 ? -3.363 12.132 11.229 1.00 97.25 88 PRO A O 1
ATOM 657 N N . MET A 1 89 ? -2.166 13.790 10.289 1.00 97.75 89 MET A N 1
ATOM 658 C CA . MET A 1 89 ? -1.109 12.936 9.747 1.00 97.75 89 MET A CA 1
ATOM 659 C C . MET A 1 89 ? 0.262 13.382 10.254 1.00 97.75 89 MET A C 1
ATOM 661 O O . MET A 1 89 ? 0.539 14.575 10.327 1.00 97.75 89 MET A O 1
ATOM 665 N N . VAL A 1 90 ? 1.147 12.420 10.506 1.00 97.31 90 VAL A N 1
ATOM 666 C CA . VAL A 1 90 ? 2.546 12.648 10.903 1.00 97.31 90 VAL A CA 1
ATOM 667 C C . VAL A 1 90 ? 3.500 11.815 10.048 1.00 97.31 90 VAL A C 1
ATOM 669 O O . VAL A 1 90 ? 3.101 10.804 9.461 1.00 97.31 90 VAL A O 1
ATOM 672 N N . GLU A 1 91 ? 4.768 12.222 9.974 1.00 96.50 91 GLU A N 1
ATOM 673 C CA . GLU A 1 91 ? 5.804 11.428 9.309 1.00 96.50 91 GLU A CA 1
ATOM 674 C C . GLU A 1 91 ? 6.150 10.179 10.131 1.00 96.50 91 GLU A C 1
ATOM 676 O O . GLU A 1 91 ? 6.578 10.251 11.282 1.00 96.50 91 GLU A O 1
ATOM 681 N N . GLY A 1 92 ? 5.982 9.009 9.518 1.00 92.62 92 GLY A N 1
ATOM 682 C CA . GLY A 1 92 ? 6.424 7.726 10.044 1.00 92.62 92 GLY A CA 1
ATOM 683 C C . GLY A 1 92 ? 7.766 7.271 9.464 1.00 92.62 92 GLY A C 1
ATOM 684 O O . GLY A 1 92 ? 8.519 8.015 8.829 1.00 92.62 92 GLY A O 1
ATOM 685 N N . ALA A 1 93 ? 8.064 5.981 9.642 1.00 89.69 93 ALA A N 1
ATOM 686 C CA . ALA A 1 93 ? 9.247 5.365 9.048 1.00 89.69 93 ALA A CA 1
ATOM 687 C C . ALA A 1 93 ? 9.277 5.554 7.519 1.00 89.69 93 ALA A C 1
ATOM 689 O O . ALA A 1 93 ? 8.251 5.468 6.845 1.00 89.69 93 ALA A O 1
ATOM 690 N N . PHE A 1 94 ? 10.473 5.780 6.968 1.00 85.75 94 PHE A N 1
ATOM 691 C CA . PHE A 1 94 ? 10.689 6.069 5.542 1.00 85.75 94 PHE A CA 1
ATOM 692 C C . PHE A 1 94 ? 9.959 7.318 5.018 1.00 85.75 94 PHE A C 1
ATOM 694 O O . PHE A 1 94 ? 9.764 7.428 3.808 1.00 85.75 94 PHE A O 1
ATOM 701 N N . LYS A 1 95 ? 9.596 8.260 5.905 1.00 89.06 95 LYS A N 1
ATOM 702 C CA . LYS A 1 95 ? 8.825 9.474 5.581 1.00 89.06 95 LYS A CA 1
ATOM 703 C C . LYS A 1 95 ? 7.427 9.181 5.022 1.00 89.06 95 LYS A C 1
ATOM 705 O O . LYS A 1 95 ? 6.845 10.006 4.323 1.00 89.06 95 LYS A O 1
ATOM 710 N N . ALA A 1 96 ? 6.892 7.990 5.290 1.00 89.44 96 ALA A N 1
ATOM 711 C CA . ALA A 1 96 ? 5.515 7.674 4.947 1.00 89.44 96 ALA A CA 1
ATOM 712 C C . ALA A 1 96 ? 4.582 8.456 5.877 1.00 89.44 96 ALA A C 1
ATOM 714 O O . ALA A 1 96 ? 4.735 8.376 7.095 1.00 89.44 96 ALA A O 1
ATOM 715 N N . MET A 1 97 ? 3.605 9.171 5.322 1.00 96.25 97 MET A N 1
ATOM 716 C CA . MET A 1 97 ? 2.566 9.795 6.138 1.00 96.25 97 MET A CA 1
ATOM 717 C C . MET A 1 97 ? 1.692 8.708 6.764 1.00 96.25 97 MET A C 1
ATOM 719 O O . MET A 1 97 ? 1.216 7.807 6.071 1.00 96.25 97 MET A O 1
ATOM 723 N N . ILE A 1 98 ? 1.475 8.795 8.070 1.00 97.06 98 ILE A N 1
ATOM 724 C CA . ILE A 1 98 ? 0.603 7.888 8.820 1.00 97.06 98 ILE A CA 1
ATOM 725 C C . ILE A 1 98 ? -0.400 8.703 9.641 1.00 97.06 98 ILE A C 1
ATOM 727 O O . ILE A 1 98 ? -0.052 9.809 10.057 1.00 97.06 98 ILE A O 1
ATOM 731 N N . PRO A 1 99 ? -1.619 8.191 9.900 1.00 97.69 99 PRO A N 1
ATOM 732 C CA . PRO A 1 99 ? -2.551 8.851 10.814 1.00 97.69 99 PRO A CA 1
ATOM 733 C C . PRO A 1 99 ? -1.865 9.044 12.158 1.00 97.69 99 PRO A C 1
ATOM 735 O O . PRO A 1 99 ? -1.194 8.114 12.590 1.00 97.69 99 PRO A O 1
ATOM 738 N N . GLU A 1 100 ? -1.983 10.197 12.803 1.00 96.88 100 GLU A N 1
ATOM 739 C CA . GLU A 1 100 ? -1.403 10.454 14.129 1.00 96.88 100 GLU A CA 1
ATOM 740 C C . GLU A 1 100 ? -2.172 9.706 15.225 1.00 96.88 100 GLU A C 1
ATOM 742 O O . GLU A 1 100 ? -1.587 9.055 16.097 1.00 96.88 100 GLU A O 1
ATOM 747 N N . THR A 1 101 ? -3.497 9.741 15.110 1.00 95.69 101 THR A N 1
ATOM 748 C CA . THR A 1 101 ? -4.478 9.173 16.036 1.00 95.69 101 THR A CA 1
ATOM 749 C C . THR A 1 101 ? -5.395 8.181 15.306 1.00 95.69 101 THR A C 1
ATOM 751 O O . THR A 1 101 ? -5.195 7.896 14.125 1.00 95.69 101 THR A O 1
ATOM 754 N N . GLY A 1 102 ? -6.359 7.598 16.024 1.00 95.25 102 GLY A N 1
ATOM 755 C CA . GLY A 1 102 ? -7.326 6.635 15.488 1.00 95.25 102 GLY A CA 1
ATOM 756 C C . GLY A 1 102 ? -7.112 5.204 15.983 1.00 95.25 102 GLY A C 1
ATOM 757 O O . GLY A 1 102 ? -6.029 4.836 16.453 1.00 95.25 102 GLY A O 1
ATOM 758 N N . ASP A 1 103 ? -8.165 4.398 15.865 1.00 98.12 103 ASP A N 1
ATOM 759 C CA . ASP A 1 103 ? -8.189 3.028 16.371 1.00 98.12 103 ASP A CA 1
ATOM 760 C C . ASP A 1 103 ? -7.257 2.096 15.597 1.00 98.12 103 ASP A C 1
ATOM 762 O O . ASP A 1 103 ? -7.009 2.251 14.397 1.00 98.12 103 ASP A O 1
ATOM 766 N N . TRP A 1 104 ? -6.757 1.072 16.286 1.00 98.12 104 TRP A N 1
ATOM 767 C CA . TRP A 1 104 ? -6.041 -0.020 15.639 1.00 98.12 104 TRP A CA 1
ATOM 768 C C . TRP A 1 104 ? -7.030 -0.997 15.016 1.00 98.12 104 TRP A C 1
ATOM 770 O O . TRP A 1 104 ? -7.886 -1.547 15.702 1.00 98.12 104 TRP A O 1
ATOM 780 N N . VAL A 1 105 ? -6.859 -1.264 13.725 1.00 98.19 105 VAL A N 1
ATOM 781 C CA . VAL A 1 105 ? -7.774 -2.098 12.942 1.00 98.19 105 VAL A CA 1
ATOM 782 C C . VAL A 1 105 ? -7.044 -3.291 12.331 1.00 98.19 105 VAL A C 1
ATOM 784 O O . VAL A 1 105 ? -5.825 -3.273 12.136 1.00 98.19 105 VAL A O 1
ATOM 787 N N . VAL A 1 106 ? -7.791 -4.352 12.031 1.00 98.00 106 VAL A N 1
ATOM 788 C CA . VAL A 1 106 ? -7.271 -5.566 11.389 1.00 98.00 106 VAL A CA 1
ATOM 789 C C . VAL A 1 106 ? -7.950 -5.714 10.028 1.00 98.00 106 VAL A C 1
ATOM 791 O O . VAL A 1 106 ? -9.146 -5.985 9.994 1.00 98.00 106 VAL A O 1
ATOM 794 N N . PRO A 1 107 ? -7.232 -5.517 8.909 1.00 97.88 107 PRO A N 1
ATOM 795 C CA . PRO A 1 107 ? -7.852 -5.529 7.594 1.00 97.88 107 PRO A CA 1
ATOM 796 C C . PRO A 1 107 ? -8.132 -6.945 7.090 1.00 97.88 107 PRO A C 1
ATOM 798 O O . PRO A 1 107 ? -7.334 -7.867 7.272 1.00 97.88 107 PRO A O 1
ATOM 801 N N . GLU A 1 108 ? -9.236 -7.075 6.364 1.00 97.44 108 GLU A N 1
ATOM 802 C CA . GLU A 1 108 ? -9.609 -8.273 5.604 1.00 97.44 108 GLU A CA 1
ATOM 803 C C . GLU A 1 108 ? -9.231 -8.141 4.123 1.00 97.44 108 GLU A C 1
ATOM 805 O O . GLU A 1 108 ? -8.982 -9.140 3.441 1.00 97.44 108 GLU A O 1
ATOM 810 N N . VAL A 1 109 ? -9.178 -6.902 3.623 1.00 97.75 109 VAL A N 1
ATOM 811 C CA . VAL A 1 109 ? -8.790 -6.556 2.252 1.00 97.75 109 VAL A CA 1
ATOM 812 C C . VAL A 1 109 ? -7.629 -5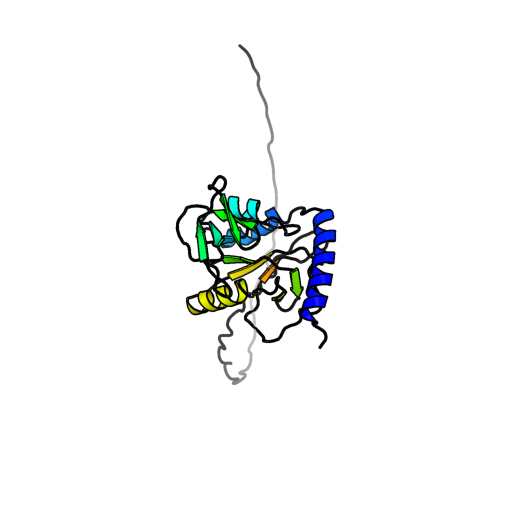.576 2.306 1.00 97.75 109 VAL A C 1
ATOM 814 O O . VAL A 1 109 ? -7.728 -4.535 2.946 1.00 97.75 109 VAL A O 1
ATOM 817 N N . LEU A 1 110 ? -6.520 -5.893 1.640 1.00 98.19 110 LEU A N 1
ATOM 818 C CA . LEU A 1 110 ? -5.322 -5.061 1.633 1.00 98.19 110 LEU A CA 1
ATOM 819 C C . LEU A 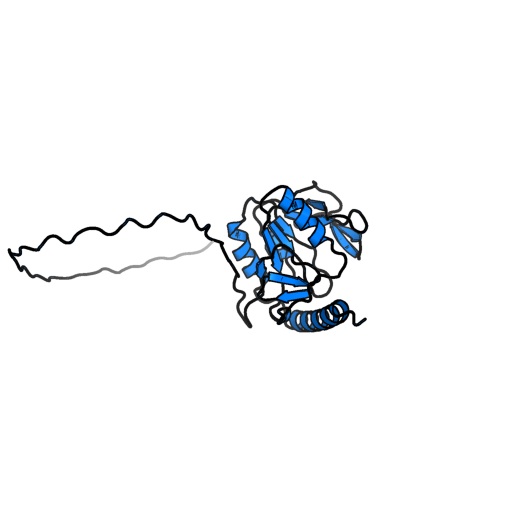1 110 ? -4.981 -4.626 0.214 1.00 98.19 110 LEU A C 1
ATOM 821 O O . LEU A 1 110 ? -4.697 -5.470 -0.632 1.00 98.19 110 LEU A O 1
ATOM 825 N N . ILE A 1 111 ? -4.921 -3.317 -0.018 1.00 97.62 111 ILE A N 1
ATOM 826 C CA . ILE A 1 111 ? -4.280 -2.729 -1.193 1.00 97.62 111 ILE A CA 1
ATOM 827 C C . ILE A 1 111 ? -2.775 -2.697 -0.910 1.00 97.62 111 ILE A C 1
ATOM 829 O O . ILE A 1 111 ? -2.313 -2.024 0.013 1.00 97.62 111 ILE A O 1
ATOM 833 N N . VAL A 1 112 ? -2.007 -3.466 -1.674 1.00 94.94 112 VAL A N 1
ATOM 834 C CA . VAL A 1 112 ? -0.581 -3.703 -1.442 1.00 94.94 112 VAL A CA 1
ATOM 835 C C . VAL A 1 112 ? 0.240 -2.958 -2.500 1.00 94.94 112 VAL A C 1
ATOM 837 O O . VAL A 1 112 ? 0.039 -3.205 -3.691 1.00 94.94 112 VAL A O 1
ATOM 840 N N . PRO A 1 113 ? 1.191 -2.088 -2.108 1.00 92.94 113 PRO A N 1
ATOM 841 C CA . PRO A 1 113 ? 2.117 -1.462 -3.039 1.00 92.94 113 PRO A CA 1
ATOM 842 C C . PRO A 1 113 ? 3.186 -2.464 -3.490 1.00 92.94 113 PRO A C 1
ATOM 844 O O . PRO A 1 113 ? 3.616 -3.349 -2.740 1.00 92.94 113 PRO A O 1
ATOM 847 N N . LEU A 1 114 ? 3.654 -2.304 -4.725 1.00 94.38 114 LEU A N 1
ATOM 848 C CA . LEU A 1 114 ? 4.638 -3.184 -5.346 1.00 94.38 114 LEU A CA 1
ATOM 849 C C . LEU A 1 114 ? 5.456 -2.460 -6.421 1.00 94.38 114 LEU A C 1
ATOM 851 O O . LEU A 1 114 ? 5.073 -1.403 -6.926 1.00 94.38 114 LEU A O 1
ATOM 855 N N . LEU A 1 115 ? 6.604 -3.047 -6.754 1.00 94.44 115 LEU A N 1
ATOM 856 C CA . LEU A 1 115 ? 7.488 -2.603 -7.830 1.00 94.44 115 LEU A CA 1
ATOM 857 C C . LEU A 1 115 ? 7.236 -3.383 -9.115 1.00 94.44 115 LEU A C 1
ATOM 859 O O . LEU A 1 115 ? 7.162 -2.771 -10.172 1.00 94.44 115 LEU A O 1
ATOM 863 N N . ALA A 1 116 ? 7.048 -4.695 -9.020 1.00 93.94 116 ALA A N 1
ATOM 864 C CA . ALA A 1 116 ? 6.718 -5.532 -10.166 1.00 93.94 116 ALA A CA 1
ATOM 865 C C . ALA A 1 116 ? 5.783 -6.670 -9.767 1.00 93.94 116 ALA A C 1
ATOM 867 O O . ALA A 1 116 ? 5.760 -7.075 -8.601 1.00 93.94 116 ALA A O 1
ATOM 868 N N . PHE A 1 117 ? 5.058 -7.209 -10.737 1.00 93.94 117 PHE A N 1
ATOM 869 C CA . PHE A 1 117 ? 4.278 -8.432 -10.586 1.00 93.94 117 PHE A CA 1
ATOM 870 C C . PHE A 1 117 ? 4.399 -9.325 -11.811 1.00 93.94 117 PHE A C 1
ATOM 872 O O . PHE A 1 117 ? 4.879 -8.891 -12.850 1.00 93.94 117 PHE A O 1
ATOM 879 N N . ASP A 1 118 ? 3.953 -10.571 -11.695 1.00 91.19 118 ASP A N 1
ATOM 880 C CA . ASP A 1 118 ? 3.837 -11.473 -12.837 1.00 91.19 118 ASP A CA 1
ATOM 881 C C . ASP A 1 118 ? 2.460 -12.146 -12.911 1.00 91.19 118 ASP A C 1
ATOM 883 O O . ASP A 1 118 ? 1.670 -12.132 -11.961 1.00 91.19 118 ASP A O 1
ATOM 887 N N . ALA A 1 119 ? 2.192 -12.808 -14.039 1.00 87.00 119 ALA A N 1
ATOM 888 C CA . ALA A 1 119 ? 0.946 -13.535 -14.291 1.00 87.00 119 ALA A CA 1
ATOM 889 C C . ALA A 1 119 ? 0.688 -14.702 -13.314 1.00 87.00 119 ALA A C 1
ATOM 891 O O . ALA A 1 119 ? -0.413 -15.258 -13.272 1.00 87.00 119 ALA A O 1
ATOM 892 N N . ARG A 1 120 ? 1.687 -15.104 -12.515 1.00 86.25 120 ARG A N 1
ATOM 893 C CA . ARG A 1 120 ? 1.534 -16.146 -11.491 1.00 86.25 120 ARG A CA 1
ATOM 894 C C . ARG A 1 120 ? 0.996 -15.570 -10.182 1.00 86.25 120 ARG A C 1
ATOM 896 O O . ARG A 1 120 ? 0.667 -16.378 -9.312 1.00 86.25 120 ARG A O 1
ATOM 903 N N . GLY A 1 121 ? 0.894 -14.245 -10.047 1.00 82.56 121 GLY A N 1
ATOM 904 C CA . GLY A 1 121 ? 0.454 -13.545 -8.839 1.00 82.56 121 GLY A CA 1
ATOM 905 C C . GLY A 1 121 ? 1.573 -13.329 -7.817 1.00 82.56 121 GLY A C 1
ATOM 906 O O . GLY A 1 121 ? 1.289 -13.165 -6.628 1.00 82.56 121 GLY A O 1
ATOM 907 N N . TYR A 1 122 ? 2.842 -13.389 -8.243 1.00 87.94 122 TYR A N 1
ATOM 908 C CA . TYR A 1 122 ? 3.965 -12.982 -7.399 1.00 87.94 122 TYR A CA 1
ATOM 909 C C . TYR A 1 122 ? 4.198 -11.481 -7.509 1.00 87.94 122 TYR A C 1
ATOM 911 O O . TYR A 1 122 ? 4.008 -10.891 -8.569 1.00 87.94 122 TYR A O 1
ATOM 919 N N . ARG A 1 123 ? 4.660 -10.881 -6.408 1.00 91.88 123 ARG A N 1
ATOM 920 C CA . ARG A 1 123 ? 5.010 -9.462 -6.327 1.00 91.88 123 ARG A CA 1
ATOM 921 C C . ARG A 1 123 ? 6.464 -9.276 -5.916 1.00 91.88 123 ARG A C 1
ATOM 923 O O . ARG A 1 123 ? 6.988 -10.014 -5.080 1.00 91.88 123 ARG A O 1
ATOM 930 N N . LEU A 1 124 ? 7.087 -8.237 -6.450 1.00 92.31 124 LEU A N 1
ATOM 931 C CA . LEU A 1 124 ? 8.364 -7.712 -5.998 1.00 92.31 124 LEU A CA 1
ATOM 932 C C . LEU A 1 124 ? 8.112 -6.435 -5.198 1.00 92.31 124 LEU A C 1
ATOM 934 O O . LEU A 1 124 ? 7.623 -5.447 -5.737 1.00 92.31 124 LEU A O 1
ATOM 938 N N . GLY A 1 125 ? 8.445 -6.453 -3.910 1.00 91.38 125 GLY A N 1
ATOM 939 C CA . GLY A 1 125 ? 8.400 -5.269 -3.052 1.00 91.38 125 GLY A CA 1
ATOM 940 C C . GLY A 1 125 ? 9.768 -4.603 -2.874 1.00 91.38 125 GLY A C 1
ATOM 941 O O . GLY A 1 125 ? 10.801 -5.087 -3.343 1.00 91.38 125 GLY A O 1
ATOM 942 N N . TYR A 1 126 ? 9.785 -3.535 -2.079 1.00 90.88 126 TYR A N 1
ATOM 943 C CA . TYR A 1 126 ? 10.975 -2.736 -1.759 1.00 90.88 126 TYR A CA 1
ATOM 944 C C . TYR A 1 126 ? 12.098 -3.484 -1.019 1.00 90.88 126 TYR A C 1
ATOM 946 O O . TYR A 1 126 ? 13.215 -2.992 -0.951 1.00 90.88 126 TYR A O 1
ATOM 954 N N . GLY A 1 127 ? 11.824 -4.673 -0.470 1.00 89.12 127 GLY A N 1
ATOM 955 C CA . GLY A 1 127 ? 12.828 -5.529 0.179 1.00 89.12 127 GLY A CA 1
ATOM 956 C C . GLY A 1 127 ? 12.740 -5.620 1.702 1.00 89.12 127 GLY A C 1
ATOM 957 O O . GLY A 1 127 ? 13.292 -6.554 2.266 1.00 89.12 127 GLY A O 1
ATOM 958 N N . GLY A 1 128 ? 11.969 -4.755 2.369 1.00 88.44 128 GLY A N 1
ATOM 959 C CA . GLY A 1 128 ? 11.794 -4.813 3.830 1.00 88.44 128 GLY A CA 1
ATOM 960 C C . GLY A 1 128 ? 10.954 -5.995 4.344 1.00 88.44 128 GLY A C 1
ATOM 961 O O . GLY A 1 128 ? 10.943 -6.267 5.543 1.00 88.44 128 GLY A O 1
ATOM 962 N N . GLY A 1 129 ? 10.224 -6.696 3.469 1.00 90.50 129 GLY A N 1
ATOM 963 C CA . GLY A 1 129 ? 9.412 -7.874 3.822 1.00 90.50 129 GLY A CA 1
ATOM 964 C C . GLY A 1 129 ? 8.212 -7.596 4.740 1.00 90.50 129 GLY A C 1
ATOM 965 O O . GLY A 1 129 ? 7.643 -8.535 5.287 1.00 90.50 129 GLY A O 1
ATOM 966 N N . PHE A 1 130 ? 7.826 -6.328 4.928 1.00 94.12 130 PHE A N 1
ATOM 967 C CA . PHE A 1 130 ? 6.734 -5.930 5.826 1.00 94.12 130 PHE A CA 1
ATOM 968 C C . PHE A 1 130 ? 5.411 -6.605 5.454 1.00 94.12 130 PHE A C 1
ATOM 970 O O . PHE A 1 130 ? 4.858 -7.344 6.261 1.00 94.12 130 PHE A O 1
ATOM 977 N N . TYR A 1 131 ? 4.960 -6.446 4.207 1.00 93.62 131 TYR A N 1
ATOM 978 C CA . TYR A 1 131 ? 3.727 -7.076 3.727 1.00 93.62 131 TYR A CA 1
ATOM 979 C C . TYR A 1 131 ? 3.787 -8.606 3.710 1.00 93.62 131 TYR A C 1
ATOM 981 O O . TYR A 1 131 ? 2.765 -9.246 3.929 1.00 93.62 131 TYR A O 1
ATOM 989 N N . ASP A 1 132 ? 4.959 -9.209 3.483 1.00 91.50 132 ASP A N 1
ATOM 990 C CA . ASP A 1 132 ? 5.100 -10.671 3.505 1.00 91.50 132 ASP A CA 1
ATOM 991 C C . ASP A 1 132 ? 4.757 -11.218 4.895 1.00 91.50 132 ASP A C 1
ATOM 993 O O . ASP A 1 132 ? 3.921 -12.113 5.010 1.00 91.50 132 ASP A O 1
ATOM 997 N N . ARG A 1 133 ? 5.343 -10.625 5.944 1.00 94.38 133 ARG A N 1
ATOM 998 C CA . ARG A 1 133 ? 5.081 -10.998 7.342 1.00 94.38 133 ARG A CA 1
ATOM 999 C C . ARG A 1 133 ? 3.659 -10.653 7.776 1.00 94.38 133 ARG A C 1
ATOM 1001 O O . ARG A 1 133 ? 3.019 -11.454 8.449 1.00 94.38 133 ARG A O 1
ATOM 1008 N N . THR A 1 134 ? 3.149 -9.489 7.370 1.00 96.12 134 THR A N 1
ATOM 1009 C CA . THR A 1 134 ? 1.766 -9.086 7.663 1.00 96.12 134 THR A CA 1
ATOM 1010 C C . THR A 1 134 ? 0.766 -10.080 7.086 1.00 96.12 134 THR A C 1
ATOM 1012 O O . THR A 1 134 ? -0.093 -10.573 7.809 1.00 96.12 134 THR A O 1
ATOM 1015 N N . LEU A 1 135 ? 0.886 -10.415 5.799 1.00 94.25 135 LEU A N 1
ATOM 1016 C CA . LEU A 1 135 ? -0.045 -11.331 5.142 1.00 94.25 135 LEU A CA 1
ATOM 1017 C C . LEU A 1 135 ? 0.061 -12.751 5.696 1.00 94.25 135 LEU A C 1
ATOM 1019 O O . LEU A 1 135 ? -0.958 -13.425 5.791 1.00 94.25 135 LEU A O 1
ATOM 1023 N N . GLU A 1 136 ? 1.259 -13.209 6.062 1.00 93.25 136 GLU A N 1
ATOM 1024 C CA . GLU A 1 136 ? 1.454 -14.493 6.746 1.00 93.25 136 GLU A CA 1
ATOM 1025 C C . GLU A 1 136 ? 0.690 -14.533 8.079 1.00 93.25 136 GLU A C 1
ATOM 1027 O O . GLU A 1 136 ? -0.124 -15.432 8.286 1.00 93.25 136 GLU A O 1
ATOM 1032 N N . GLY A 1 137 ? 0.857 -13.512 8.927 1.00 95.31 137 GLY A N 1
ATOM 1033 C CA . GLY A 1 137 ? 0.168 -13.426 10.217 1.00 95.31 137 GLY A CA 1
ATOM 1034 C C . GLY A 1 137 ? -1.350 -13.252 10.109 1.00 95.31 137 GLY A C 1
ATOM 1035 O O . GLY A 1 137 ? -2.090 -13.856 10.881 1.00 95.31 137 GLY A O 1
ATOM 1036 N N . LEU A 1 138 ? -1.836 -12.459 9.149 1.00 95.44 138 LEU A N 1
ATOM 1037 C CA . LEU A 1 138 ? -3.274 -12.278 8.928 1.00 95.44 138 LEU A CA 1
ATOM 1038 C C . LEU A 1 138 ? -3.924 -13.557 8.380 1.00 95.44 138 LEU A C 1
ATOM 1040 O O . LEU A 1 138 ? -4.966 -13.977 8.876 1.00 95.44 138 LEU A O 1
ATOM 1044 N N . ARG A 1 139 ? -3.290 -14.223 7.405 1.00 94.00 139 ARG A N 1
ATOM 1045 C CA . ARG A 1 139 ? -3.816 -15.459 6.794 1.00 94.00 139 ARG A CA 1
ATOM 1046 C C . ARG A 1 139 ? -3.836 -16.642 7.760 1.00 94.00 139 ARG A C 1
ATOM 1048 O O . ARG A 1 139 ? -4.634 -17.552 7.565 1.00 94.00 139 ARG A O 1
ATOM 1055 N N . ALA A 1 140 ? -2.991 -16.628 8.790 1.00 94.25 140 ALA A N 1
ATOM 1056 C CA . ALA A 1 140 ? -3.052 -17.601 9.877 1.00 94.25 140 ALA A CA 1
ATOM 1057 C C . ALA A 1 140 ? -4.304 -17.433 10.761 1.00 94.25 140 ALA A C 1
ATOM 1059 O O . ALA A 1 140 ? -4.705 -18.382 11.425 1.00 94.25 140 ALA A O 1
ATOM 1060 N N . LYS A 1 141 ? -4.924 -16.244 10.766 1.00 93.44 141 LYS A N 1
ATOM 1061 C CA . LYS A 1 141 ? -6.107 -15.921 11.581 1.00 93.44 141 LYS A CA 1
ATOM 1062 C C . LYS A 1 141 ? -7.423 -15.998 10.808 1.00 93.44 141 LYS A C 1
ATOM 1064 O O . LYS A 1 141 ? -8.474 -16.112 11.425 1.00 93.44 141 LYS A O 1
ATOM 1069 N N . GLY A 1 142 ? -7.385 -15.918 9.479 1.00 90.25 142 GLY A N 1
ATOM 1070 C CA . GLY A 1 142 ? -8.592 -15.961 8.661 1.00 90.25 142 GLY A CA 1
ATOM 1071 C C . GLY A 1 142 ? -8.360 -15.655 7.180 1.00 90.25 142 GLY A C 1
ATOM 1072 O O . GLY A 1 142 ? -7.230 -15.399 6.748 1.00 90.25 142 GLY A O 1
ATOM 1073 N N . PRO A 1 143 ? -9.427 -15.700 6.364 1.00 89.69 143 PRO A N 1
ATOM 1074 C CA . PRO A 1 143 ? -9.352 -15.371 4.948 1.00 89.69 143 PRO A CA 1
ATOM 1075 C C . PRO A 1 143 ? -9.017 -13.888 4.753 1.00 89.69 143 PRO A C 1
ATOM 1077 O O . PRO A 1 143 ? -9.711 -13.011 5.251 1.00 89.69 143 PRO A O 1
ATOM 1080 N N . VAL A 1 144 ? -7.958 -13.620 3.988 1.00 93.69 144 VAL A N 1
ATOM 1081 C CA . VAL A 1 144 ? -7.468 -12.266 3.702 1.00 93.69 144 VAL A CA 1
ATOM 1082 C C . VAL A 1 144 ? -7.234 -12.116 2.207 1.00 93.69 144 VAL A C 1
ATOM 1084 O O . VAL A 1 144 ? -6.526 -12.931 1.598 1.00 93.69 144 VAL A O 1
ATOM 1087 N N . LEU A 1 145 ? -7.791 -11.051 1.634 1.00 94.44 145 LEU A N 1
ATOM 1088 C CA . LEU A 1 145 ? -7.588 -10.660 0.247 1.00 94.44 145 LEU A CA 1
ATOM 1089 C C . LEU A 1 145 ? -6.448 -9.641 0.154 1.00 94.44 145 LEU A C 1
ATOM 1091 O O . LEU A 1 145 ? -6.487 -8.589 0.783 1.00 94.44 145 LEU A O 1
ATOM 1095 N N . ALA A 1 146 ? -5.444 -9.946 -0.664 1.00 94.56 146 ALA A N 1
ATOM 1096 C CA . ALA A 1 146 ? -4.373 -9.018 -1.006 1.00 94.56 146 ALA A CA 1
ATOM 1097 C C . ALA A 1 146 ? -4.508 -8.615 -2.476 1.00 94.56 146 ALA A C 1
ATOM 1099 O O . ALA A 1 146 ? -4.552 -9.483 -3.353 1.00 94.56 146 ALA A O 1
ATOM 1100 N N . VAL A 1 147 ? -4.563 -7.307 -2.705 1.00 94.25 147 VAL A N 1
ATOM 1101 C CA . VAL A 1 147 ? -4.774 -6.655 -3.994 1.00 94.25 147 VAL A CA 1
ATOM 1102 C C . VAL A 1 147 ? -3.523 -5.850 -4.319 1.00 94.25 147 VAL A C 1
ATOM 1104 O O . VAL A 1 147 ? -3.315 -4.769 -3.773 1.00 94.25 147 VAL A O 1
ATOM 1107 N N . GLY A 1 148 ? -2.653 -6.369 -5.179 1.00 93.62 148 GLY A N 1
ATOM 1108 C CA . GLY A 1 148 ? -1.563 -5.575 -5.736 1.00 93.62 148 GLY A CA 1
ATOM 1109 C C . GLY A 1 148 ? -2.140 -4.488 -6.636 1.00 93.62 148 GLY A C 1
ATOM 1110 O O . GLY A 1 148 ? -2.917 -4.802 -7.532 1.00 93.62 148 GLY A O 1
ATOM 1111 N N . TYR A 1 149 ? -1.777 -3.230 -6.408 1.00 94.38 149 TYR A N 1
ATOM 1112 C CA . TYR A 1 149 ? -2.254 -2.104 -7.210 1.00 94.38 149 TYR A CA 1
ATOM 1113 C C . TYR A 1 149 ? -1.082 -1.476 -7.965 1.00 94.38 149 TYR A C 1
ATOM 1115 O O . TYR A 1 149 ? -0.209 -0.851 -7.360 1.00 94.38 149 TYR A O 1
ATOM 1123 N N . ALA A 1 150 ? -1.010 -1.734 -9.273 1.00 92.94 150 ALA A N 1
ATOM 1124 C CA . ALA A 1 150 ? 0.162 -1.440 -10.093 1.00 92.94 150 ALA A CA 1
ATOM 1125 C C . ALA A 1 150 ? -0.199 -1.000 -11.515 1.00 92.94 150 ALA A C 1
ATOM 1127 O O . ALA A 1 150 ? -1.277 -1.294 -12.032 1.00 92.94 150 ALA A O 1
ATOM 1128 N N . PHE A 1 151 ? 0.739 -0.306 -12.163 1.00 93.06 151 PHE A N 1
ATOM 1129 C CA . PHE A 1 151 ? 0.626 0.002 -13.585 1.00 93.06 151 PHE A CA 1
ATOM 1130 C C . PHE A 1 151 ? 0.856 -1.277 -14.386 1.00 93.06 151 PHE A C 1
ATOM 1132 O O . PHE A 1 151 ? 1.636 -2.135 -13.973 1.00 93.06 151 PHE A O 1
ATOM 1139 N N . SER A 1 152 ? 0.268 -1.376 -15.576 1.00 90.69 152 SER A N 1
ATOM 1140 C CA . SER A 1 152 ? 0.533 -2.493 -16.495 1.00 90.69 152 SER A CA 1
ATOM 1141 C C . SER A 1 152 ? 2.009 -2.629 -16.856 1.00 90.69 152 SER A C 1
ATOM 1143 O O . SER A 1 152 ? 2.526 -3.738 -16.926 1.00 90.69 152 SER A O 1
ATOM 1145 N N . ALA A 1 153 ? 2.723 -1.507 -16.968 1.00 91.12 153 ALA A N 1
ATOM 1146 C CA . ALA A 1 153 ? 4.168 -1.474 -17.194 1.00 91.12 153 ALA A CA 1
ATOM 1147 C C . ALA A 1 153 ? 5.002 -2.116 -16.065 1.00 91.12 153 ALA A C 1
ATOM 1149 O O . ALA A 1 153 ? 6.201 -2.319 -16.230 1.00 91.12 153 ALA A O 1
ATOM 1150 N N . GLN A 1 154 ? 4.398 -2.411 -14.908 1.00 92.94 154 GLN A N 1
ATOM 1151 C CA . GLN A 1 154 ? 5.046 -3.134 -13.812 1.00 92.94 154 GLN A CA 1
ATOM 1152 C C . GLN A 1 154 ? 4.868 -4.662 -13.922 1.00 92.94 154 GLN A C 1
ATOM 1154 O O . GLN A 1 154 ? 5.391 -5.390 -13.074 1.00 92.94 154 GLN A O 1
ATOM 1159 N N . GLU A 1 155 ? 4.140 -5.166 -14.926 1.00 93.69 155 GLU A N 1
ATOM 1160 C CA . GLU A 1 155 ? 4.093 -6.597 -15.237 1.00 93.69 155 GLU A CA 1
ATOM 1161 C C . GLU A 1 155 ? 5.438 -7.026 -15.841 1.00 93.69 155 GLU A C 1
ATOM 1163 O O . GLU A 1 155 ? 5.920 -6.452 -16.816 1.00 93.69 155 GLU A O 1
ATOM 1168 N N . VAL A 1 156 ? 6.054 -8.052 -15.260 1.00 92.44 156 VAL A N 1
ATOM 1169 C CA . VAL A 1 156 ? 7.278 -8.682 -15.760 1.00 92.44 156 VAL A CA 1
ATOM 1170 C C . VAL A 1 156 ? 7.007 -10.143 -16.092 1.00 92.44 156 VAL A C 1
ATOM 1172 O O . VAL A 1 156 ? 6.108 -10.768 -15.528 1.00 92.44 156 VAL A O 1
ATOM 1175 N N . ALA A 1 157 ? 7.826 -10.725 -16.970 1.00 90.81 157 ALA A N 1
ATOM 1176 C CA . ALA A 1 157 ? 7.680 -12.127 -17.363 1.00 90.81 157 ALA A CA 1
ATOM 1177 C C . ALA A 1 157 ? 7.741 -13.086 -16.158 1.00 90.81 157 ALA A C 1
ATOM 1179 O O . ALA A 1 157 ? 6.954 -14.027 -16.054 1.00 90.81 157 ALA A O 1
ATOM 1180 N N . ALA A 1 158 ? 8.664 -12.833 -15.226 1.00 91.19 158 ALA A N 1
ATOM 1181 C CA . ALA A 1 158 ? 8.786 -13.601 -13.997 1.00 91.19 158 ALA A CA 1
ATOM 1182 C C . ALA A 1 158 ? 9.394 -12.755 -12.877 1.00 91.19 158 ALA A C 1
ATOM 1184 O O . ALA A 1 158 ? 10.506 -12.243 -12.997 1.00 91.19 158 ALA A O 1
ATOM 1185 N N . VAL A 1 159 ? 8.696 -12.669 -11.745 1.00 89.81 159 VAL A N 1
ATOM 1186 C CA . VAL A 1 159 ? 9.276 -12.106 -10.524 1.00 89.81 159 VAL A CA 1
ATOM 1187 C C . VAL A 1 159 ? 10.307 -13.091 -9.946 1.00 89.81 159 VAL A C 1
ATOM 1189 O O . VAL A 1 159 ? 9.982 -14.275 -9.780 1.00 89.81 159 VAL A O 1
ATOM 1192 N N . PRO A 1 160 ? 11.525 -12.638 -9.580 1.00 89.31 160 PRO A N 1
ATOM 1193 C CA . PRO A 1 160 ? 12.498 -13.481 -8.890 1.00 89.31 160 PRO A CA 1
ATOM 1194 C C . PRO A 1 160 ? 12.015 -13.860 -7.484 1.00 89.31 160 PRO A C 1
ATOM 1196 O O . PRO A 1 160 ? 11.908 -13.016 -6.587 1.00 89.31 160 PRO A O 1
ATOM 1199 N N . ILE A 1 161 ? 11.756 -15.149 -7.263 1.00 82.12 161 ILE A N 1
ATOM 1200 C CA . ILE A 1 161 ? 11.309 -15.693 -5.975 1.00 82.12 161 ILE A CA 1
ATOM 1201 C C . ILE A 1 161 ? 12.393 -16.577 -5.356 1.00 82.12 161 ILE A C 1
ATOM 1203 O O . ILE A 1 161 ? 13.081 -17.309 -6.052 1.00 82.12 161 ILE A O 1
ATOM 1207 N N . VAL A 1 162 ? 12.540 -16.501 -4.030 1.00 70.88 162 VAL A N 1
ATOM 1208 C CA . VAL A 1 162 ? 13.461 -17.373 -3.265 1.00 70.88 162 VAL A CA 1
ATOM 1209 C C . VAL A 1 162 ? 12.683 -18.490 -2.569 1.00 70.88 162 VAL A C 1
ATOM 1211 O O . VAL A 1 162 ? 13.172 -19.605 -2.446 1.00 70.88 162 VAL A O 1
ATOM 1214 N N . ARG A 1 163 ? 11.446 -18.209 -2.136 1.00 65.19 163 ARG A N 1
ATOM 1215 C CA . ARG A 1 163 ? 10.508 -19.199 -1.593 1.00 65.19 163 ARG A CA 1
ATOM 1216 C C . ARG A 1 163 ? 9.094 -18.895 -2.092 1.00 65.19 163 ARG A C 1
ATOM 1218 O O . ARG A 1 163 ? 8.710 -17.721 -2.091 1.00 65.19 163 ARG A O 1
ATOM 1225 N N . PRO A 1 164 ? 8.318 -19.906 -2.512 1.00 61.16 164 PRO A N 1
ATOM 1226 C CA . PRO A 1 164 ? 6.935 -19.700 -2.912 1.00 61.16 164 PRO A CA 1
ATOM 1227 C C . PRO A 1 164 ? 6.084 -19.299 -1.696 1.00 61.16 164 PRO A C 1
ATOM 1229 O O . PRO A 1 164 ? 6.151 -19.912 -0.634 1.00 61.16 164 PRO A O 1
ATOM 1232 N N . ARG A 1 165 ? 5.274 -18.251 -1.857 1.00 65.38 165 ARG A N 1
ATOM 1233 C CA . ARG A 1 165 ? 4.276 -17.777 -0.884 1.00 65.38 165 ARG A CA 1
ATOM 1234 C C . ARG A 1 165 ? 2.888 -17.795 -1.533 1.00 65.38 165 ARG A C 1
ATOM 1236 O O . ARG A 1 165 ? 2.777 -17.931 -2.754 1.00 65.38 165 ARG A O 1
ATOM 1243 N N . ARG A 1 166 ? 1.828 -17.646 -0.726 1.00 65.94 166 ARG A N 1
ATOM 1244 C CA . ARG A 1 166 ? 0.461 -17.470 -1.249 1.00 65.94 166 ARG A CA 1
ATOM 1245 C C . ARG A 1 166 ? 0.418 -16.255 -2.181 1.00 65.94 166 ARG A C 1
ATOM 1247 O O . ARG A 1 166 ? 0.927 -15.194 -1.825 1.00 65.94 166 ARG A O 1
ATOM 1254 N N . LYS A 1 167 ? -0.194 -16.468 -3.343 1.00 70.62 167 LYS A N 1
ATOM 1255 C CA . LYS A 1 167 ? -0.321 -15.516 -4.448 1.00 70.62 167 LYS A CA 1
ATOM 1256 C C . LYS A 1 167 ? -1.286 -14.395 -4.086 1.00 70.62 167 LYS A C 1
ATOM 1258 O O . LYS A 1 167 ? -2.260 -14.640 -3.371 1.00 70.62 167 LYS A O 1
ATOM 1263 N N . ASP A 1 168 ? -1.018 -13.211 -4.610 1.00 69.25 168 ASP A N 1
ATOM 1264 C CA . ASP A 1 168 ? -1.920 -12.071 -4.500 1.00 69.25 168 ASP A CA 1
ATOM 1265 C C . ASP A 1 168 ? -2.659 -11.870 -5.822 1.00 69.25 168 ASP A C 1
ATOM 1267 O O . ASP A 1 168 ? -2.184 -12.288 -6.883 1.00 69.25 168 ASP A O 1
ATOM 1271 N N . ILE A 1 169 ? -3.824 -11.231 -5.755 1.00 70.12 169 ILE A N 1
ATOM 1272 C CA . ILE A 1 169 ? -4.505 -10.747 -6.953 1.00 70.12 169 ILE A CA 1
ATOM 1273 C C . ILE A 1 169 ? -3.855 -9.415 -7.294 1.00 70.12 169 ILE A C 1
ATOM 1275 O O . ILE A 1 169 ? -3.832 -8.525 -6.453 1.00 70.12 169 ILE A O 1
ATOM 1279 N N . VAL A 1 170 ? -3.290 -9.273 -8.490 1.00 63.75 170 VAL A N 1
ATOM 1280 C CA . VAL A 1 170 ? -2.678 -8.008 -8.908 1.00 63.75 170 VAL A CA 1
ATOM 1281 C C . VAL A 1 170 ? -3.517 -7.372 -10.003 1.00 63.75 170 VAL A C 1
ATOM 1283 O O . VAL A 1 170 ? -3.780 -7.975 -11.042 1.00 63.75 170 VAL A O 1
ATOM 1286 N N . MET A 1 171 ? -3.933 -6.141 -9.741 1.00 58.41 171 MET A N 1
ATOM 1287 C CA . MET A 1 171 ? -4.593 -5.251 -10.677 1.00 58.41 171 MET A CA 1
ATOM 1288 C C . MET A 1 171 ? -3.523 -4.572 -11.528 1.00 58.41 171 MET A C 1
ATOM 1290 O O . MET A 1 171 ? -2.708 -3.816 -11.001 1.00 58.41 171 MET A O 1
ATOM 1294 N N . GLY A 1 172 ? -3.521 -4.863 -12.830 1.00 46.16 172 GLY A N 1
ATOM 1295 C CA . GLY A 1 172 ? -2.552 -4.279 -13.760 1.00 46.16 172 GLY A CA 1
ATOM 1296 C C . GLY A 1 172 ? -2.728 -4.623 -15.242 1.00 46.16 172 GLY A C 1
ATOM 1297 O O . GLY A 1 172 ? -1.918 -4.192 -16.046 1.00 46.16 172 GLY A O 1
ATOM 1298 N N . ARG A 1 173 ? -3.761 -5.355 -15.676 1.00 38.81 173 ARG A N 1
ATOM 1299 C CA . ARG A 1 173 ? -3.905 -5.711 -17.103 1.00 38.81 173 ARG A CA 1
ATOM 1300 C C . ARG A 1 173 ? -4.862 -4.786 -17.855 1.00 38.81 173 ARG A C 1
ATOM 1302 O O . ARG A 1 173 ? -6.066 -4.932 -17.681 1.00 38.81 173 ARG A O 1
ATOM 1309 N N . ALA A 1 174 ? -4.313 -3.841 -18.634 1.00 36.97 174 ALA A N 1
ATOM 1310 C CA . ALA A 1 174 ? -4.366 -3.718 -20.115 1.00 36.97 174 ALA A CA 1
ATOM 1311 C C . ALA A 1 174 ? -3.747 -2.357 -20.563 1.00 36.97 174 ALA A C 1
ATOM 1313 O O . ALA A 1 174 ? -3.677 -1.442 -19.741 1.00 36.97 174 ALA A O 1
ATOM 1314 N N . PRO A 1 175 ? -3.327 -2.166 -21.836 1.00 39.84 175 PRO A N 1
ATOM 1315 C CA . PRO A 1 175 ? -2.700 -0.919 -22.320 1.00 39.84 175 PRO A CA 1
ATOM 1316 C C . PRO A 1 175 ? -3.651 0.294 -22.414 1.00 39.84 175 PRO A C 1
ATOM 1318 O O . PRO A 1 175 ? -3.211 1.387 -22.749 1.00 39.84 175 PRO A O 1
ATOM 1321 N N . CYS A 1 176 ? -4.938 0.127 -22.092 1.00 32.19 176 CYS A N 1
ATOM 1322 C CA . CYS A 1 176 ? -5.889 1.234 -21.938 1.00 32.19 176 CYS A CA 1
ATOM 1323 C C . CYS A 1 176 ? -7.127 0.922 -21.060 1.00 32.19 176 CYS A C 1
ATOM 1325 O O . CYS A 1 176 ? -7.979 1.786 -20.909 1.00 32.19 176 CYS A O 1
ATOM 1327 N N . GLN A 1 177 ? -7.276 -0.267 -20.454 1.00 33.47 177 GLN A N 1
ATOM 1328 C CA . GLN A 1 177 ? -8.459 -0.617 -19.638 1.00 33.47 177 GLN A CA 1
ATOM 1329 C C . GLN A 1 177 ? -8.119 -1.670 -18.571 1.00 33.47 177 GLN A C 1
ATOM 1331 O O . GLN A 1 177 ? -7.918 -2.838 -18.880 1.00 33.47 177 GLN A O 1
ATOM 1336 N N . VAL A 1 178 ? -8.055 -1.276 -17.300 1.00 32.56 178 VAL A N 1
ATOM 1337 C CA . VAL A 1 178 ? -7.732 -2.189 -16.190 1.00 32.56 178 VAL A CA 1
ATOM 1338 C C . VAL A 1 178 ? -8.832 -3.252 -16.038 1.00 32.56 178 VAL A C 1
ATOM 1340 O O . VAL A 1 178 ? -9.997 -2.929 -15.821 1.00 32.56 178 VAL A O 1
ATOM 1343 N N . SER A 1 179 ? -8.446 -4.525 -16.127 1.00 28.16 179 SER A N 1
ATOM 1344 C CA . SER A 1 179 ? -9.308 -5.687 -15.890 1.00 28.16 179 SER A CA 1
ATOM 1345 C C . SER A 1 179 ? -8.881 -6.433 -14.624 1.00 28.16 179 SER A C 1
ATOM 1347 O O . SER A 1 179 ? -7.693 -6.667 -14.390 1.00 28.16 179 SER A O 1
ATOM 1349 N N . VAL A 1 180 ? -9.870 -6.807 -13.813 1.00 34.84 180 VAL A N 1
ATOM 1350 C CA . VAL A 1 180 ? -9.729 -7.576 -12.572 1.00 34.84 180 VAL A CA 1
ATOM 1351 C C . VAL A 1 180 ? -9.340 -9.018 -12.895 1.00 34.84 180 VAL A C 1
ATOM 1353 O O . VAL A 1 180 ? -10.073 -9.719 -13.586 1.00 34.84 180 VAL A O 1
ATOM 1356 N N . ALA A 1 181 ? -8.209 -9.494 -12.373 1.00 28.89 181 ALA A N 1
ATOM 1357 C CA . ALA A 1 181 ? -7.864 -10.912 -12.426 1.00 28.89 181 ALA A CA 1
ATOM 1358 C C . ALA A 1 181 ? -8.539 -11.655 -11.262 1.00 28.89 181 ALA A C 1
ATOM 1360 O O . ALA A 1 181 ? -7.908 -11.956 -10.251 1.00 28.89 181 ALA A O 1
ATOM 1361 N N . GLU A 1 182 ? -9.830 -11.955 -11.383 1.00 28.06 182 GLU A N 1
ATOM 1362 C CA . GLU A 1 182 ? -10.495 -12.850 -10.441 1.00 28.06 182 GLU A CA 1
ATOM 1363 C C . GLU A 1 182 ? -10.179 -14.301 -10.831 1.00 28.06 182 GLU A C 1
ATOM 1365 O O . GLU A 1 182 ? -10.481 -14.750 -11.936 1.00 28.06 182 GLU A O 1
ATOM 1370 N N . ARG A 1 183 ? -9.540 -15.064 -9.940 1.00 32.59 183 ARG A N 1
ATOM 1371 C CA . ARG A 1 183 ? -9.513 -16.527 -10.062 1.00 32.59 183 ARG A CA 1
ATOM 1372 C C . ARG A 1 183 ? -10.115 -17.121 -8.796 1.00 32.59 183 ARG A C 1
ATOM 1374 O O . ARG A 1 183 ? -9.394 -17.486 -7.867 1.00 32.59 183 ARG A O 1
ATOM 1381 N N . VAL A 1 184 ? -11.446 -17.207 -8.771 1.00 28.64 184 VAL A N 1
ATOM 1382 C CA . VAL A 1 184 ? -12.179 -18.068 -7.838 1.00 28.64 184 VAL A CA 1
ATOM 1383 C C . VAL A 1 184 ? -11.694 -19.498 -8.078 1.00 28.64 184 VAL A C 1
ATOM 1385 O O . VAL A 1 184 ? -11.853 -20.043 -9.169 1.00 28.64 184 VAL A O 1
ATOM 1388 N N . ARG A 1 185 ? -11.058 -20.125 -7.084 1.00 27.67 185 ARG A N 1
ATOM 1389 C CA . ARG A 1 185 ? -10.943 -21.586 -7.092 1.00 27.67 185 ARG A CA 1
ATOM 1390 C C . ARG A 1 185 ? -12.310 -22.126 -6.695 1.00 27.67 185 ARG A C 1
ATOM 1392 O O . ARG A 1 185 ? -12.641 -22.103 -5.514 1.00 27.67 185 ARG A O 1
ATOM 1399 N N . ALA A 1 186 ? -13.082 -22.604 -7.667 1.00 27.66 186 ALA A N 1
ATOM 1400 C CA . ALA A 1 186 ? -14.152 -23.545 -7.376 1.00 27.66 186 ALA A CA 1
ATOM 1401 C C . ALA A 1 186 ? -13.511 -24.771 -6.709 1.00 27.66 186 ALA A C 1
ATOM 1403 O O . ALA A 1 186 ? -12.577 -25.369 -7.252 1.00 27.66 186 ALA A O 1
ATOM 1404 N N . GLY A 1 187 ? -13.947 -25.076 -5.488 1.00 29.08 187 GLY A N 1
ATOM 1405 C CA . GLY A 1 187 ? -13.586 -26.311 -4.811 1.00 29.08 187 GLY A CA 1
ATOM 1406 C C . GLY A 1 187 ? -14.083 -27.490 -5.638 1.00 29.08 187 GLY A C 1
ATOM 1407 O O . GLY A 1 187 ? -15.248 -27.542 -6.017 1.00 29.08 187 GLY A O 1
ATOM 1408 N N . SER A 1 188 ? -13.190 -28.424 -5.944 1.00 32.47 188 SER A N 1
ATOM 1409 C CA . SER A 1 188 ? -13.547 -29.711 -6.522 1.00 32.47 188 SER A CA 1
ATOM 1410 C C . SER A 1 188 ? -14.199 -30.571 -5.438 1.00 32.47 188 SER A C 1
ATOM 1412 O O . SER A 1 188 ? -13.507 -31.279 -4.708 1.00 32.47 188 SER A O 1
ATOM 1414 N N . THR A 1 189 ? -15.521 -30.515 -5.313 1.00 31.92 189 THR A N 1
ATOM 1415 C CA . THR A 1 189 ?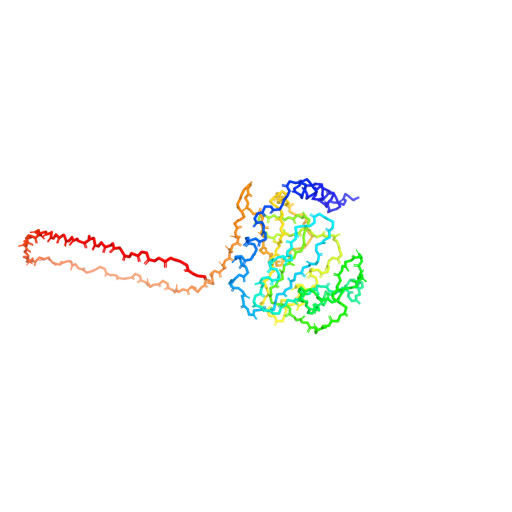 -16.280 -31.634 -4.753 1.00 31.92 189 THR A CA 1
ATOM 1416 C C . THR A 1 189 ? -16.449 -32.657 -5.869 1.00 31.92 189 THR A C 1
ATOM 1418 O O . THR A 1 189 ? -17.246 -32.487 -6.788 1.00 31.92 189 THR A O 1
ATOM 1421 N N . GLY A 1 190 ? -15.625 -33.703 -5.832 1.00 31.06 190 GLY A N 1
ATOM 1422 C CA . GLY A 1 190 ? -15.833 -34.883 -6.660 1.00 31.06 190 GLY A CA 1
ATOM 1423 C C . GLY A 1 190 ? -17.135 -35.560 -6.242 1.00 31.06 190 GLY A C 1
ATOM 1424 O O . GLY A 1 190 ? -17.230 -36.067 -5.128 1.00 31.06 190 GLY A O 1
ATOM 1425 N N . ALA A 1 191 ? -18.128 -35.549 -7.126 1.00 31.00 191 ALA A N 1
ATOM 1426 C CA . ALA A 1 191 ? -19.254 -36.471 -7.062 1.00 31.00 191 ALA A CA 1
ATOM 1427 C C . ALA A 1 191 ? -18.881 -37.753 -7.836 1.00 31.00 191 ALA A C 1
ATOM 1429 O O . ALA A 1 191 ? -18.227 -37.656 -8.880 1.00 31.00 191 ALA A O 1
ATOM 1430 N N . PRO A 1 192 ? -19.247 -38.948 -7.342 1.00 30.97 192 PRO A N 1
ATOM 1431 C CA . PRO A 1 192 ? -18.880 -40.205 -7.975 1.00 30.97 192 PRO A CA 1
ATOM 1432 C C . PRO A 1 192 ? -19.715 -40.455 -9.238 1.00 30.97 192 PRO A C 1
ATOM 1434 O O . PRO A 1 192 ? -20.904 -40.145 -9.300 1.00 30.97 192 PRO A O 1
ATOM 1437 N N . MET A 1 193 ? -19.066 -41.043 -10.241 1.00 31.14 193 MET A N 1
ATOM 1438 C CA . MET A 1 193 ? -19.682 -41.542 -11.472 1.00 31.14 193 MET A CA 1
ATOM 1439 C C . MET A 1 193 ? -20.729 -42.627 -11.160 1.00 31.14 193 MET A C 1
ATOM 1441 O O . MET A 1 193 ? -20.385 -43.592 -10.473 1.00 31.14 193 MET A O 1
ATOM 1445 N N . PRO A 1 194 ? -21.961 -42.560 -11.698 1.00 36.56 194 PRO A N 1
ATOM 1446 C CA . PRO A 1 194 ? -22.856 -43.705 -11.687 1.00 36.56 194 PRO A CA 1
ATOM 1447 C C . PRO A 1 194 ? -22.446 -44.708 -12.772 1.00 36.56 194 PRO A C 1
ATOM 1449 O O . PRO A 1 194 ? -22.171 -44.359 -13.923 1.00 36.56 194 PRO A O 1
ATOM 1452 N N . GLY A 1 195 ? -22.378 -45.971 -12.355 1.00 33.56 195 GLY A N 1
ATOM 1453 C CA . GLY A 1 195 ? -22.011 -47.114 -13.173 1.00 33.56 195 GLY A CA 1
ATOM 1454 C C . GLY A 1 195 ? -22.955 -47.344 -14.351 1.00 33.56 195 GLY A C 1
ATOM 1455 O O . GLY A 1 195 ? -24.154 -47.078 -14.305 1.00 33.56 195 GLY A O 1
ATOM 1456 N N . ARG A 1 196 ? -22.366 -47.879 -15.418 1.00 36.09 196 ARG A N 1
ATOM 1457 C CA . ARG A 1 196 ? -23.065 -48.444 -16.570 1.00 36.09 196 ARG A CA 1
ATOM 1458 C C . ARG A 1 196 ? -23.903 -49.635 -16.111 1.00 36.09 196 ARG A C 1
ATOM 1460 O O . ARG A 1 196 ? -23.355 -50.509 -15.450 1.00 36.09 196 ARG A O 1
ATOM 1467 N N . ASN A 1 197 ? -25.160 -49.718 -16.544 1.00 32.94 197 ASN A N 1
ATOM 1468 C CA . ASN A 1 197 ? -25.758 -51.002 -16.895 1.00 32.94 197 ASN A CA 1
ATOM 1469 C C . ASN A 1 197 ? -26.976 -50.877 -17.823 1.00 32.94 197 ASN A C 1
ATOM 1471 O O . ASN A 1 197 ? -27.848 -50.040 -17.625 1.00 32.94 197 ASN A O 1
ATOM 1475 N N . ALA A 1 198 ? -26.969 -51.794 -18.792 1.00 35.44 198 ALA A N 1
ATOM 1476 C CA . ALA A 1 198 ? -28.074 -52.407 -19.526 1.00 35.44 198 ALA A CA 1
ATOM 1477 C C . ALA A 1 198 ? -29.015 -51.531 -20.376 1.00 35.44 198 ALA A C 1
ATOM 1479 O O . ALA A 1 198 ? -29.932 -50.867 -19.904 1.00 35.44 198 ALA A O 1
ATOM 1480 N N . ALA A 1 199 ? -28.828 -51.675 -21.690 1.00 33.19 199 ALA A N 1
ATOM 1481 C CA . ALA A 1 199 ? -29.811 -51.391 -22.721 1.00 33.19 199 ALA A CA 1
ATOM 1482 C C . ALA A 1 199 ? -30.999 -52.371 -22.641 1.00 33.19 199 ALA A C 1
ATOM 1484 O O . ALA A 1 199 ? -30.801 -53.582 -22.568 1.00 33.19 199 ALA A O 1
ATOM 1485 N N . GLY A 1 200 ? -32.219 -51.839 -22.730 1.00 32.72 200 GLY A N 1
ATOM 1486 C CA . GLY A 1 200 ? -33.454 -52.563 -23.048 1.00 32.72 200 GLY A CA 1
ATOM 1487 C C . GLY A 1 200 ? -34.156 -51.873 -24.230 1.00 32.72 200 GLY A C 1
ATOM 1488 O O . GLY A 1 200 ? -33.989 -50.660 -24.395 1.00 32.72 200 GLY A O 1
ATOM 1489 N N . PRO A 1 201 ? -34.855 -52.611 -25.112 1.00 37.12 201 PRO A N 1
ATOM 1490 C CA . PRO A 1 201 ? -35.174 -52.136 -26.450 1.00 37.12 201 PRO A CA 1
ATOM 1491 C C . PRO A 1 201 ? -36.409 -51.230 -26.511 1.00 37.12 201 PRO A C 1
ATOM 1493 O O . PRO A 1 201 ? -37.305 -51.256 -25.673 1.00 37.12 201 PRO A O 1
ATOM 1496 N N . ARG A 1 202 ? -36.402 -50.428 -27.577 1.00 40.09 202 ARG A N 1
ATOM 1497 C CA . ARG A 1 202 ? -37.413 -49.464 -28.018 1.00 40.09 202 ARG A CA 1
ATOM 1498 C C . ARG A 1 202 ? -38.740 -50.152 -28.349 1.00 40.09 202 ARG A C 1
ATOM 1500 O O . ARG A 1 202 ? -38.728 -51.258 -28.879 1.00 40.09 202 ARG A O 1
ATOM 1507 N N . ASN A 1 203 ? -39.840 -49.410 -28.228 1.00 36.31 203 ASN A N 1
ATOM 1508 C CA . ASN A 1 203 ? -40.958 -49.545 -29.163 1.00 36.31 203 ASN A CA 1
ATOM 1509 C C . ASN A 1 203 ? -41.593 -48.164 -29.452 1.00 36.31 203 ASN A C 1
ATOM 1511 O O . ASN A 1 203 ? -41.587 -47.323 -28.548 1.00 36.31 203 ASN A O 1
ATOM 1515 N N . PRO A 1 204 ? -42.074 -47.883 -30.681 1.00 42.75 204 PRO A N 1
ATOM 1516 C CA . PRO A 1 204 ? -42.398 -46.526 -31.118 1.00 42.75 204 PRO A CA 1
ATOM 1517 C C . PRO A 1 204 ? -43.905 -46.239 -31.298 1.00 42.75 204 PRO A C 1
ATOM 1519 O O . PRO A 1 204 ? -44.694 -47.147 -31.549 1.00 42.75 204 PRO A O 1
ATOM 1522 N N . SER A 1 205 ? -44.205 -44.928 -31.343 1.00 33.59 205 SER A N 1
ATOM 1523 C CA . SER A 1 205 ? -45.251 -44.260 -32.157 1.00 33.59 205 SER A CA 1
ATOM 1524 C C . SER A 1 205 ? -46.723 -44.332 -31.694 1.00 33.59 205 SER A C 1
ATOM 1526 O O . SER A 1 205 ? -47.088 -45.227 -30.943 1.00 33.59 205 SER A O 1
ATOM 1528 N N . PRO A 1 206 ? -47.634 -43.512 -32.271 1.00 45.28 206 PRO A N 1
ATOM 1529 C CA . PRO A 1 206 ? -47.540 -42.089 -32.656 1.00 45.28 206 PRO A CA 1
ATOM 1530 C C . PRO A 1 206 ? -48.812 -41.293 -32.253 1.00 45.28 206 PRO A C 1
ATOM 1532 O O . PRO A 1 206 ? -49.838 -41.874 -31.912 1.00 45.28 206 PRO A O 1
ATOM 1535 N N . GLY A 1 207 ? -48.821 -39.964 -32.406 1.00 30.28 207 GLY A N 1
ATOM 1536 C CA . GLY A 1 207 ? -50.105 -39.257 -32.518 1.00 30.28 207 GLY A CA 1
ATOM 1537 C C . GLY A 1 207 ? -50.048 -37.734 -32.463 1.00 30.28 207 GLY A C 1
ATOM 1538 O O . GLY A 1 207 ? -49.724 -37.195 -31.418 1.00 30.28 207 GLY A O 1
ATOM 1539 N N . ALA A 1 208 ? -50.402 -37.115 -33.600 1.00 35.19 208 ALA A N 1
ATOM 1540 C CA . ALA A 1 208 ? -51.137 -35.852 -33.810 1.00 35.19 208 ALA A CA 1
ATOM 1541 C C . ALA A 1 208 ? -50.783 -34.608 -32.954 1.00 35.19 208 ALA A C 1
ATOM 1543 O O . ALA A 1 208 ? -50.654 -34.654 -31.747 1.00 35.19 208 ALA A O 1
ATOM 1544 N N . GLY A 1 209 ? -50.704 -33.394 -33.484 1.00 31.27 209 GLY A N 1
ATOM 1545 C CA . GLY A 1 209 ? -51.150 -32.881 -34.764 1.00 31.27 209 GLY A CA 1
ATOM 1546 C C . GLY A 1 209 ? -50.791 -31.397 -34.868 1.00 31.27 209 GLY A C 1
ATOM 1547 O O . GLY A 1 209 ? -50.503 -30.713 -33.888 1.00 31.27 209 GLY A O 1
ATOM 1548 N N . CYS A 1 210 ? -50.763 -30.938 -36.109 1.00 29.66 210 CYS A N 1
ATOM 1549 C CA . CYS A 1 210 ? -50.546 -29.566 -36.534 1.00 29.66 210 CYS A CA 1
ATOM 1550 C C . CYS A 1 210 ? -51.737 -28.679 -36.139 1.00 29.66 210 CYS A C 1
ATOM 1552 O O . CYS A 1 210 ? -52.860 -29.057 -36.441 1.00 29.66 210 CYS A O 1
ATOM 1554 N N . HIS A 1 211 ? -51.508 -27.478 -35.596 1.00 35.72 211 HIS A N 1
ATOM 1555 C CA . HIS A 1 211 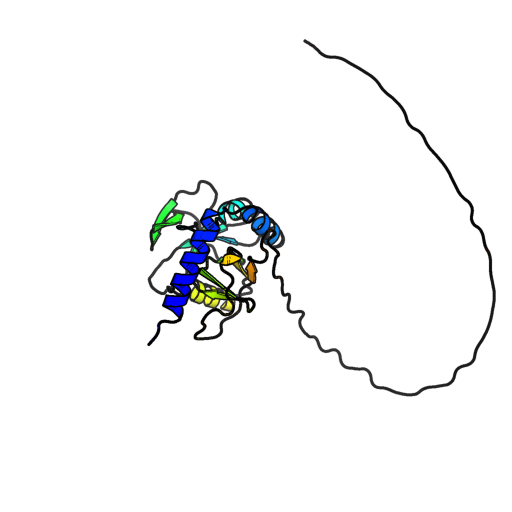? -52.358 -26.324 -35.906 1.00 35.72 211 HIS A CA 1
ATOM 1556 C C . HIS A 1 211 ? -51.558 -25.016 -35.881 1.00 35.72 211 HIS A C 1
ATOM 1558 O O . HIS A 1 211 ? -50.871 -24.673 -34.923 1.00 35.72 211 HIS A O 1
ATOM 1564 N N . ARG A 1 212 ? -51.642 -24.327 -37.022 1.00 33.03 212 ARG A N 1
ATOM 1565 C CA . ARG A 1 212 ? -51.132 -22.988 -37.332 1.00 33.03 212 ARG A CA 1
ATOM 1566 C C . ARG A 1 212 ? -51.986 -21.893 -36.684 1.00 33.03 212 ARG A C 1
ATOM 1568 O O . ARG A 1 212 ? -53.177 -22.112 -36.497 1.00 33.03 212 ARG A O 1
ATOM 1575 N N . GLN A 1 213 ? -51.377 -20.705 -36.582 1.00 37.56 213 GLN A N 1
ATOM 1576 C CA . GLN A 1 213 ? -51.864 -19.329 -36.877 1.00 37.56 213 GLN A CA 1
ATOM 1577 C C . GLN A 1 213 ? -51.317 -18.388 -35.783 1.00 37.56 213 GLN A C 1
ATOM 1579 O O . GLN A 1 213 ? -51.574 -18.617 -34.612 1.00 37.56 213 GLN A O 1
ATOM 1584 N N . ALA A 1 214 ? -50.394 -17.446 -36.010 1.00 34.34 214 ALA A N 1
ATOM 1585 C CA . ALA A 1 214 ? -50.313 -16.340 -36.975 1.00 34.34 214 ALA A CA 1
ATOM 1586 C C . ALA A 1 214 ? -51.480 -15.343 -36.864 1.00 34.34 214 ALA A C 1
ATOM 1588 O O . ALA A 1 214 ? -52.558 -15.602 -37.385 1.00 34.34 214 ALA A O 1
ATOM 1589 N N . GLY A 1 215 ? -51.227 -14.175 -36.263 1.00 31.12 215 GLY A N 1
ATOM 1590 C CA . GLY A 1 215 ? -52.066 -12.987 -36.438 1.00 31.12 215 GLY A CA 1
ATOM 1591 C C . GLY A 1 215 ? -51.797 -11.857 -35.430 1.00 31.12 215 GLY A C 1
ATOM 1592 O O . GLY A 1 215 ? -51.384 -12.162 -34.320 1.00 31.12 215 GLY A O 1
ATOM 1593 N N . PRO A 1 216 ? -51.953 -10.570 -35.805 1.00 49.62 216 PRO A N 1
ATOM 1594 C CA . PRO A 1 216 ? -50.983 -9.518 -35.462 1.00 49.62 216 PRO A CA 1
ATOM 1595 C C . PRO A 1 216 ? -51.583 -8.236 -34.835 1.00 49.62 216 PRO A C 1
ATOM 1597 O O . PRO A 1 216 ? -52.795 -8.085 -34.790 1.00 49.62 216 PRO A O 1
ATOM 1600 N N . CYS A 1 217 ? -50.696 -7.257 -34.557 1.00 28.86 217 CYS A N 1
ATOM 1601 C CA . CYS A 1 217 ? -50.941 -5.794 -34.604 1.00 28.86 217 CYS A CA 1
ATOM 1602 C C . CYS A 1 217 ? -51.914 -5.220 -33.531 1.00 28.86 217 CYS A C 1
ATOM 1604 O O . CYS A 1 217 ? -52.819 -5.892 -33.083 1.00 28.86 217 CYS A O 1
ATOM 1606 N N . ALA A 1 218 ? -51.853 -3.981 -33.039 1.00 34.56 218 ALA A N 1
ATOM 1607 C CA . ALA A 1 218 ? -51.254 -2.740 -33.507 1.00 34.56 218 ALA A CA 1
ATOM 1608 C C . ALA A 1 218 ? -51.341 -1.656 -32.400 1.00 34.56 218 ALA A C 1
ATOM 1610 O O . ALA A 1 218 ? -52.273 -1.702 -31.606 1.00 34.56 218 ALA A O 1
ATOM 1611 N N . ARG A 1 219 ? -50.481 -0.621 -32.528 1.00 34.50 219 ARG A N 1
ATOM 1612 C CA . ARG A 1 219 ? -50.750 0.836 -32.337 1.00 34.50 219 ARG A CA 1
ATOM 1613 C C . ARG A 1 219 ? -51.155 1.348 -30.936 1.00 34.50 219 ARG A C 1
ATOM 1615 O O . ARG A 1 219 ? -51.697 0.620 -30.132 1.00 34.50 219 ARG A O 1
ATOM 1622 N N . ALA A 1 220 ? -51.059 2.631 -30.585 1.00 33.81 220 ALA A N 1
ATOM 1623 C CA . ALA A 1 220 ? -50.305 3.833 -30.977 1.00 33.81 220 ALA A CA 1
ATOM 1624 C C . ALA A 1 220 ? -50.860 4.993 -30.109 1.00 33.81 220 ALA A C 1
ATOM 1626 O O . ALA A 1 220 ? -51.990 4.902 -29.639 1.00 33.81 220 ALA A O 1
ATOM 1627 N N . GLY A 1 221 ? -50.123 6.105 -29.998 1.00 32.12 221 GLY A N 1
ATOM 1628 C CA . GLY A 1 221 ? -50.606 7.407 -29.489 1.00 32.12 221 GLY A CA 1
ATOM 1629 C C . GLY A 1 221 ? -49.719 7.905 -28.344 1.00 32.12 221 GLY A C 1
ATOM 1630 O O . GLY A 1 221 ? -49.727 7.298 -27.286 1.00 32.12 221 GLY A O 1
ATOM 1631 N N . ALA A 1 222 ? -48.784 8.852 -28.469 1.00 35.09 222 ALA A N 1
ATOM 1632 C CA . ALA A 1 222 ? -48.700 10.154 -29.146 1.00 35.09 222 ALA A CA 1
ATOM 1633 C C . ALA A 1 222 ? -49.517 11.293 -28.494 1.00 35.09 222 ALA A C 1
ATOM 1635 O O . ALA A 1 222 ? -50.733 11.192 -28.389 1.00 35.09 222 ALA A O 1
ATOM 1636 N N . ALA A 1 223 ? -48.796 12.409 -28.252 1.00 35.12 223 ALA A N 1
ATOM 1637 C CA . ALA A 1 223 ? -49.234 13.807 -28.048 1.00 35.12 223 ALA A CA 1
ATOM 1638 C C . ALA A 1 223 ? -49.851 14.173 -26.672 1.00 35.12 223 ALA A C 1
ATOM 1640 O O . ALA A 1 223 ? -50.548 13.366 -26.084 1.00 35.12 223 ALA A O 1
ATOM 1641 N N . ARG A 1 224 ? -49.695 15.373 -26.078 1.00 35.88 224 ARG A N 1
ATOM 1642 C CA . ARG A 1 224 ? -49.157 16.708 -26.461 1.00 35.88 224 ARG A CA 1
ATOM 1643 C C . ARG A 1 224 ? -49.165 17.592 -25.176 1.00 35.88 224 ARG A C 1
ATOM 1645 O O . ARG A 1 224 ? -50.032 17.402 -24.341 1.00 35.88 224 ARG A O 1
ATOM 1652 N N . SER A 1 225 ? -48.132 18.398 -24.898 1.00 37.03 225 SER A N 1
ATOM 1653 C CA . SER A 1 225 ? -48.044 19.879 -25.033 1.00 37.03 225 SER A CA 1
ATOM 1654 C C . SER A 1 225 ? -48.621 20.775 -23.912 1.00 37.03 225 SER A C 1
ATOM 1656 O O . SER A 1 225 ? -49.809 20.702 -23.623 1.00 37.03 225 SER A O 1
ATOM 1658 N N . GLY A 1 226 ? -47.805 21.761 -23.493 1.00 33.25 226 GLY A N 1
ATOM 1659 C CA . GLY A 1 226 ? -48.198 23.077 -22.936 1.00 33.25 226 GLY A CA 1
ATOM 1660 C C . GLY A 1 226 ? -48.145 23.172 -21.402 1.00 33.25 226 GLY A C 1
ATOM 1661 O O . GLY A 1 226 ? -48.560 22.238 -20.741 1.00 33.25 226 GLY A O 1
ATOM 1662 N N . ASN A 1 227 ? -47.691 24.246 -20.745 1.00 37.88 227 ASN A N 1
ATOM 1663 C CA . ASN A 1 227 ? -47.364 25.610 -21.170 1.00 37.88 227 ASN A CA 1
ATOM 1664 C C . ASN A 1 227 ? -46.627 26.350 -20.011 1.00 37.88 227 ASN A C 1
ATOM 1666 O O . ASN A 1 227 ? -46.838 25.989 -18.860 1.00 37.88 227 ASN A O 1
ATOM 1670 N N . ARG A 1 228 ? -45.796 27.351 -20.369 1.00 41.72 228 ARG A N 1
ATOM 1671 C CA . ARG A 1 228 ? -45.437 28.652 -19.717 1.00 41.72 228 ARG A CA 1
ATOM 1672 C C . ARG A 1 228 ? -45.804 28.882 -18.227 1.00 41.72 228 ARG A C 1
ATOM 1674 O O . ARG A 1 228 ? -46.904 28.549 -17.828 1.00 41.72 228 ARG A O 1
ATOM 1681 N N . GLN A 1 229 ? -45.024 29.564 -17.375 1.00 40.28 229 GLN A N 1
ATOM 1682 C CA . GLN A 1 229 ? -44.421 30.908 -17.504 1.00 40.28 229 GLN A CA 1
ATOM 1683 C C . GLN A 1 229 ? -43.643 31.246 -16.199 1.00 40.28 229 GLN A C 1
ATOM 1685 O O . GLN A 1 229 ? -44.085 30.862 -15.121 1.00 40.28 229 GLN A O 1
ATOM 1690 N N . ASP A 1 230 ? -42.548 31.999 -16.316 1.00 39.69 230 ASP A N 1
ATOM 1691 C CA . ASP A 1 230 ? -41.897 32.850 -15.283 1.00 39.69 230 ASP A CA 1
ATOM 1692 C C . ASP A 1 230 ? -42.481 34.295 -15.421 1.00 39.69 230 ASP A C 1
ATOM 1694 O O . ASP A 1 230 ? -43.221 34.495 -16.398 1.00 39.69 230 ASP A O 1
ATOM 1698 N N . PRO A 1 231 ? -42.152 35.362 -14.643 1.00 62.69 231 PRO A N 1
ATOM 1699 C CA . PRO A 1 231 ? -41.403 35.503 -13.378 1.00 62.69 231 PRO A CA 1
ATOM 1700 C C . PRO A 1 231 ? -42.061 36.443 -12.324 1.00 62.69 231 PRO A C 1
ATOM 1702 O O . PRO A 1 231 ? -43.045 37.133 -12.609 1.00 62.69 231 PRO A O 1
ATOM 1705 N N . ARG A 1 232 ? -41.452 36.544 -11.130 1.00 51.56 232 ARG A N 1
ATOM 1706 C CA . ARG A 1 232 ? -41.269 37.793 -10.351 1.00 51.56 232 ARG A CA 1
ATOM 1707 C C . ARG A 1 232 ? -39.985 37.730 -9.536 1.00 51.56 232 ARG A C 1
ATOM 1709 O O . ARG A 1 232 ? -39.714 36.644 -8.985 1.00 51.56 232 ARG A O 1
#

Sequence (232 aa):
MNDIKGLAREAAFAARKLAFAQGQGQAADILTRFLAAHRGKILSGYMPMRTEINPLPAMAAHQGVVGVPVIVGKATPLRFRAWSPGSPMVEGAFKAMIPETGDWVVPEVLIVPLLAFDARGYRLGYGGGFYDRTLEGLRAKGPVLAVGYAFSAQEVAAVPIVRPRRKDIVMGRAPCQVSVAERVRAGSTGAPMPGRNAAGPRNPSPGAGCHRQAGPCARAGAARSGNRQDPR

Foldseek 3Di:
DPPPLVVLLVLLVVLLVVLLVVPDPCLQVVLLVVCVVVAAFEEEEECDDDRWRHNQSSQQSHNYWYWYWADPDQLAATWTFTDHVPADWDQGPPRGIHRPDHDTDQGQEYADEASAAEPVQDTRHPPSCRVVNNCVVSVVVHHHAYEHRGELSRYDHDDDDPDDDDGHFYFYDDPRDIDGPDDPPDDDPDDDDDDDDDDDDDDDYDDDDDDDDDDDDDDDDDDDDDDDDDDD